Protein AF-A0A2K1PAI7-F1 (afdb_monomer_lite)

Structure (mmCIF, N/CA/C/O backbone):
data_AF-A0A2K1PAI7-F1
#
_entry.id   AF-A0A2K1PAI7-F1
#
loop_
_atom_site.group_PDB
_atom_site.id
_atom_site.type_symbol
_atom_site.label_atom_id
_atom_site.label_alt_id
_atom_site.label_comp_id
_atom_site.label_asym_id
_atom_site.label_entity_id
_atom_site.label_seq_id
_atom_site.pdbx_PDB_ins_code
_atom_site.Cartn_x
_atom_site.Cartn_y
_atom_site.Cartn_z
_atom_site.occupancy
_atom_site.B_iso_or_equiv
_atom_site.auth_seq_id
_atom_site.auth_comp_id
_atom_site.auth_asym_id
_atom_site.auth_atom_id
_atom_site.pdbx_PDB_model_num
ATOM 1 N N . MET A 1 1 ? -124.620 11.299 139.986 1.00 42.19 1 MET A N 1
ATOM 2 C CA . MET A 1 1 ? -125.744 11.679 139.096 1.00 42.19 1 MET A CA 1
ATOM 3 C C . MET A 1 1 ? -125.381 12.965 138.355 1.00 42.19 1 MET A C 1
ATOM 5 O O . MET A 1 1 ? -125.143 13.918 139.072 1.00 42.19 1 MET A O 1
ATOM 9 N N . LYS A 1 2 ? -125.491 12.993 137.003 1.00 47.84 2 LYS A N 1
ATOM 10 C CA . LYS A 1 2 ? -125.928 14.153 136.158 1.00 47.84 2 LYS A CA 1
ATOM 11 C C . LYS A 1 2 ? -124.955 15.379 136.107 1.00 47.84 2 LYS A C 1
ATOM 13 O O . LYS A 1 2 ? -124.365 15.680 137.123 1.00 47.84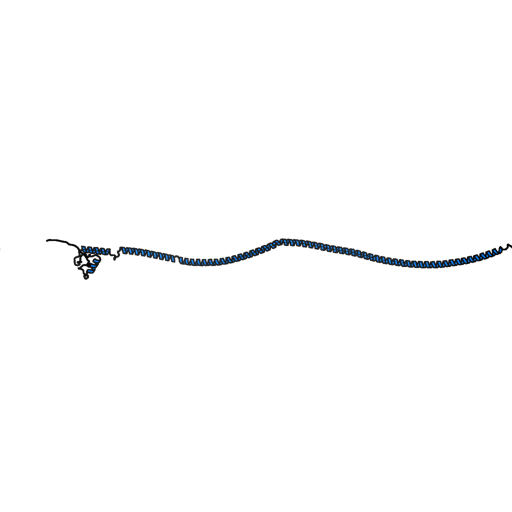 2 LYS A O 1
ATOM 18 N N . LYS A 1 3 ? -124.727 16.183 135.046 1.00 50.62 3 LYS A N 1
ATOM 19 C CA . LYS A 1 3 ? -125.335 16.485 133.719 1.00 50.62 3 LYS A CA 1
ATOM 20 C C . LYS A 1 3 ? -124.457 17.560 132.977 1.00 50.62 3 LYS A C 1
ATOM 22 O O . LYS A 1 3 ? -123.864 18.363 133.684 1.00 50.62 3 LYS A O 1
ATOM 27 N N . THR A 1 4 ? -124.544 17.642 131.623 1.00 50.69 4 THR A N 1
ATOM 28 C CA . THR A 1 4 ? -124.473 18.846 130.694 1.00 50.69 4 THR A CA 1
ATOM 29 C C . THR A 1 4 ? -123.169 19.694 130.580 1.00 50.69 4 THR A C 1
ATOM 31 O O . THR A 1 4 ? -122.479 19.779 131.578 1.00 50.69 4 THR A O 1
ATOM 34 N N . LEU A 1 5 ? -122.760 20.448 129.521 1.00 47.91 5 LEU A N 1
ATOM 35 C CA . LEU A 1 5 ? -123.119 20.770 128.098 1.00 47.91 5 LEU A CA 1
ATOM 36 C C . LEU A 1 5 ? -122.110 21.856 127.530 1.00 47.91 5 LEU A C 1
ATOM 38 O O . LEU A 1 5 ? -121.613 22.629 128.340 1.00 47.91 5 LEU A O 1
ATOM 42 N N . ALA A 1 6 ? -121.950 21.981 126.183 1.00 46.94 6 ALA A N 1
ATOM 43 C CA . ALA A 1 6 ? -121.432 23.111 125.314 1.00 46.94 6 ALA A CA 1
ATOM 44 C C . ALA A 1 6 ? -119.890 23.357 125.191 1.00 46.94 6 ALA A C 1
ATOM 46 O O . ALA A 1 6 ? -119.214 23.260 126.202 1.00 46.94 6 ALA A O 1
ATOM 47 N N . PHE A 1 7 ? -119.180 23.586 124.053 1.00 45.94 7 PHE A N 1
ATOM 48 C CA . PHE A 1 7 ? -119.278 24.256 122.706 1.00 45.94 7 PHE A CA 1
ATOM 49 C C . PHE A 1 7 ? -118.588 25.659 122.634 1.00 45.94 7 PHE A C 1
ATOM 51 O O . PHE A 1 7 ? -119.063 26.548 123.326 1.00 45.94 7 PHE A O 1
ATOM 58 N N . PHE A 1 8 ? -117.549 25.849 121.769 1.00 43.22 8 PHE A N 1
ATOM 59 C CA . PHE A 1 8 ? -117.123 27.028 120.912 1.00 43.22 8 PHE A CA 1
ATOM 60 C C . PHE A 1 8 ? -115.570 27.062 120.664 1.00 43.22 8 PHE A C 1
ATOM 62 O O . PHE A 1 8 ? -114.820 27.138 121.625 1.00 43.22 8 PHE A O 1
ATOM 69 N N . VAL A 1 9 ? -115.023 26.742 119.469 1.00 44.31 9 VAL A N 1
ATOM 70 C CA . VAL A 1 9 ? -114.521 27.573 118.315 1.00 44.31 9 VAL A CA 1
ATOM 71 C C . VAL A 1 9 ? -113.233 28.435 118.502 1.00 44.31 9 VAL A C 1
ATOM 73 O O . VAL A 1 9 ? -113.259 29.473 119.144 1.00 44.31 9 VAL A O 1
ATOM 76 N N . VAL A 1 10 ? -112.148 27.999 117.824 1.00 41.09 10 VAL A N 1
ATOM 77 C CA . VAL A 1 10 ? -111.141 28.688 116.950 1.00 41.09 10 VAL A CA 1
ATOM 78 C C . VAL A 1 10 ? -110.776 30.173 117.180 1.00 41.09 10 VAL A C 1
ATOM 80 O O . VAL A 1 10 ? -111.614 31.026 116.915 1.00 41.09 10 VAL A O 1
ATOM 83 N N . THR A 1 11 ? -109.481 30.498 117.414 1.00 36.06 11 THR A N 1
ATOM 84 C CA . THR A 1 11 ? -108.572 31.201 116.446 1.00 36.06 11 THR A CA 1
ATOM 85 C C . THR A 1 11 ? -107.101 31.381 116.920 1.00 36.06 11 THR A C 1
ATOM 87 O O . THR A 1 11 ? -106.864 31.907 117.996 1.00 36.06 11 THR A O 1
ATOM 90 N N . VAL A 1 12 ? -106.153 31.042 116.019 1.00 39.03 12 VAL A N 1
ATOM 91 C CA . VAL A 1 12 ? -104.782 31.600 115.785 1.00 39.03 12 VAL A CA 1
ATOM 92 C C . VAL A 1 12 ? -103.670 31.331 116.841 1.00 39.03 12 VAL A C 1
ATOM 94 O O . VAL A 1 12 ? -103.752 31.807 117.962 1.00 39.03 12 VAL A O 1
ATOM 97 N N . PHE A 1 13 ? -102.683 30.444 116.576 1.00 35.56 13 PHE A N 1
ATOM 98 C CA . PHE A 1 13 ? -101.358 30.652 115.905 1.00 35.56 13 PHE A CA 1
ATOM 99 C C . PHE A 1 13 ? -100.404 31.538 116.756 1.00 35.56 13 PHE A C 1
ATOM 101 O O . PHE A 1 13 ? -100.728 32.685 117.013 1.00 35.56 13 PHE A O 1
ATOM 108 N N . VAL A 1 14 ? -99.241 31.106 117.269 1.00 36.09 14 VAL A N 1
ATOM 109 C CA . VAL A 1 14 ? -98.008 30.705 116.559 1.00 36.09 14 VAL A CA 1
ATOM 110 C C . VAL A 1 14 ? -97.081 29.917 117.509 1.00 36.09 14 VAL A C 1
ATOM 112 O O . VAL A 1 14 ? -96.766 30.366 118.606 1.00 36.09 14 VAL A O 1
ATOM 115 N N . VAL A 1 15 ? -96.654 28.756 117.009 1.00 34.34 15 VAL A N 1
ATOM 116 C CA . VAL A 1 15 ? -95.542 27.851 117.360 1.00 34.34 15 VAL A CA 1
ATOM 117 C C . VAL A 1 15 ? -94.609 28.288 118.502 1.00 34.34 15 VAL A C 1
ATOM 119 O O . VAL A 1 15 ? -93.600 28.958 118.292 1.00 34.34 15 VAL A O 1
ATOM 122 N N . SER A 1 16 ? -94.881 27.787 119.706 1.00 31.05 16 SER A N 1
ATOM 123 C CA . SER A 1 16 ? -93.822 27.515 120.679 1.00 31.05 16 SER A CA 1
ATOM 124 C C . SER A 1 16 ? -93.129 26.221 120.266 1.00 31.05 16 SER A C 1
ATOM 126 O O . SER A 1 16 ? -93.797 25.222 120.001 1.00 31.05 16 SER A O 1
ATOM 128 N N . ALA A 1 17 ? -91.801 26.255 120.175 1.00 36.34 17 ALA A N 1
ATOM 129 C CA . ALA A 1 17 ? -90.971 25.077 119.996 1.00 36.34 17 ALA A CA 1
ATOM 130 C C . ALA A 1 17 ? -91.331 24.038 121.070 1.00 36.34 17 ALA A C 1
ATOM 132 O O . ALA A 1 17 ? -90.985 24.195 122.240 1.00 36.34 17 ALA A O 1
ATOM 133 N N . PHE A 1 18 ? -92.071 23.001 120.678 1.00 42.62 18 PHE A N 1
ATOM 134 C CA . PHE A 1 18 ? -92.188 21.798 121.484 1.00 42.62 18 PHE A CA 1
ATOM 135 C C . PHE A 1 18 ? -90.803 21.160 121.487 1.00 42.62 18 PHE A C 1
ATOM 137 O O . PHE A 1 18 ? -90.329 20.683 120.457 1.00 42.62 18 PHE A O 1
ATOM 144 N N . SER A 1 19 ? -90.142 21.208 122.640 1.00 50.16 19 SER A N 1
ATOM 145 C CA . SER A 1 19 ? -89.065 20.278 122.956 1.00 50.16 19 SER A CA 1
ATOM 146 C C . SER A 1 19 ? -89.608 18.868 122.703 1.00 50.16 19 SER A C 1
ATOM 148 O O . SER A 1 19 ? -90.546 18.440 123.376 1.00 50.16 19 SER A O 1
ATOM 150 N N . LEU A 1 20 ? -89.108 18.199 121.660 1.00 57.00 20 LEU A N 1
ATOM 151 C CA . LEU A 1 20 ? -89.419 16.802 121.365 1.00 57.00 20 LEU A CA 1
ATOM 152 C C . LEU A 1 20 ? -88.719 15.954 122.423 1.00 57.00 20 LEU A C 1
ATOM 154 O O . LEU A 1 20 ? -87.572 15.554 122.260 1.00 57.00 20 LEU A O 1
ATOM 158 N N . GLY A 1 21 ? -89.399 15.748 123.542 1.00 67.88 21 GLY A N 1
ATOM 159 C CA . GLY A 1 21 ? -88.875 14.986 124.655 1.00 67.88 21 GLY A CA 1
ATOM 160 C C . GLY A 1 21 ? -89.914 14.807 125.744 1.00 67.88 21 GLY A C 1
ATOM 161 O O . GLY A 1 21 ? -90.926 15.505 125.798 1.00 67.88 21 GLY A O 1
ATOM 162 N N . PHE A 1 22 ? -89.660 13.839 126.608 1.00 83.25 22 PHE A N 1
ATOM 163 C CA . PHE A 1 22 ? -90.555 13.525 127.704 1.00 83.25 22 PHE A CA 1
ATOM 164 C C . PHE A 1 22 ? -90.248 14.406 128.916 1.00 83.25 22 PHE A C 1
ATOM 166 O O . PHE A 1 22 ? -89.104 14.530 129.343 1.00 83.25 22 PHE A O 1
ATOM 173 N N . THR A 1 23 ? -91.280 15.014 129.492 1.00 83.81 23 THR A N 1
ATOM 174 C CA . THR A 1 23 ? -91.174 15.938 130.635 1.00 83.81 23 THR A CA 1
ATOM 175 C C . THR A 1 23 ? -90.677 15.279 131.924 1.00 83.81 23 THR A C 1
ATOM 177 O O . THR A 1 23 ? -90.150 15.965 132.796 1.00 83.81 23 THR A O 1
ATOM 180 N N . ASP A 1 24 ? -90.811 13.960 132.043 1.00 84.94 24 ASP A N 1
ATOM 181 C CA . ASP A 1 24 ? -90.351 13.140 133.168 1.00 84.94 24 ASP A CA 1
ATOM 182 C C . ASP A 1 24 ? -88.988 12.466 132.921 1.00 84.94 24 ASP A C 1
ATOM 184 O O . ASP A 1 24 ? -88.480 11.769 133.800 1.00 84.94 24 ASP A O 1
ATOM 188 N N . VAL A 1 25 ? -88.366 12.698 131.760 1.00 85.50 25 VAL A N 1
ATOM 189 C CA . VAL A 1 25 ? -87.008 12.243 131.432 1.00 85.50 25 VAL A CA 1
ATOM 190 C C . VAL A 1 25 ? -86.194 13.458 130.993 1.00 85.50 25 VAL A C 1
ATOM 192 O O . VAL A 1 25 ? -86.033 13.724 129.805 1.00 85.50 25 VAL A O 1
ATOM 195 N N . GLY A 1 26 ? -85.710 14.227 131.971 1.00 83.12 26 GLY A N 1
ATOM 196 C CA . GLY A 1 26 ? -84.808 15.359 131.726 1.00 83.12 26 GLY A CA 1
ATOM 197 C C . GLY A 1 26 ? -83.404 14.913 131.305 1.00 83.12 26 GLY A C 1
ATOM 198 O O . GLY A 1 26 ? -83.053 13.750 131.486 1.00 83.12 26 GLY A O 1
ATOM 199 N N . GLU A 1 27 ? -82.595 15.840 130.786 1.00 84.00 27 GLU A N 1
ATOM 200 C CA . GLU A 1 27 ? -81.229 15.572 130.285 1.00 84.00 27 GLU A CA 1
ATOM 201 C C . GLU A 1 27 ? -80.317 14.893 131.323 1.00 84.00 27 GLU A C 1
ATOM 203 O O . GLU A 1 27 ? -79.532 14.015 130.979 1.00 84.00 27 GLU A O 1
ATOM 208 N N . ASP A 1 28 ? -80.484 15.215 132.610 1.00 85.06 28 ASP A N 1
ATOM 209 C CA . ASP A 1 28 ? -79.715 14.617 133.712 1.00 85.06 28 ASP A CA 1
ATOM 210 C C . ASP A 1 28 ? -80.226 13.221 134.144 1.00 85.06 28 ASP A C 1
ATOM 212 O O . ASP A 1 28 ? -79.684 12.602 135.066 1.00 85.06 28 ASP A O 1
ATOM 216 N N . HIS A 1 29 ? -81.292 12.700 133.522 1.00 87.31 29 HIS A N 1
ATOM 217 C CA . HIS A 1 29 ? -81.829 11.373 133.821 1.00 87.31 29 HIS A CA 1
ATOM 218 C C . HIS A 1 29 ? -80.998 10.289 133.118 1.00 87.31 29 HIS A C 1
ATOM 220 O O . HIS A 1 29 ? -80.783 10.343 131.913 1.00 87.31 29 HIS A O 1
ATOM 226 N N . TRP A 1 30 ? -80.597 9.230 133.831 1.00 87.62 30 TRP A N 1
ATOM 227 C CA . TRP A 1 30 ? -79.718 8.168 133.297 1.00 87.62 30 TRP A CA 1
ATOM 228 C C . TRP A 1 30 ? -80.215 7.514 131.993 1.00 87.62 30 TRP A C 1
ATOM 230 O O . TRP A 1 30 ? -79.422 7.007 131.202 1.00 87.62 30 TRP A O 1
ATOM 240 N N . ALA A 1 31 ? -81.535 7.488 131.789 1.00 88.50 31 ALA A N 1
ATOM 241 C CA . ALA A 1 31 ? -82.167 6.891 130.616 1.00 88.50 31 ALA A CA 1
ATOM 242 C C . ALA A 1 31 ? -82.280 7.851 129.418 1.00 88.50 31 ALA A C 1
ATOM 244 O O . ALA A 1 31 ? -82.682 7.405 128.345 1.00 88.50 31 ALA A O 1
ATOM 245 N N . TYR A 1 32 ? -81.957 9.137 129.594 1.00 89.06 32 TYR A N 1
ATOM 246 C CA . TYR A 1 32 ? -82.210 10.191 128.614 1.00 89.06 32 TYR A CA 1
ATOM 247 C C . TYR A 1 32 ? -81.620 9.857 127.244 1.00 89.06 32 TYR A C 1
ATOM 249 O O . TYR A 1 32 ? -82.374 9.721 126.282 1.00 89.06 32 TYR A O 1
ATOM 257 N N . ASP A 1 33 ? -80.311 9.604 127.167 1.00 87.19 33 ASP A N 1
ATOM 258 C CA . ASP A 1 33 ? -79.631 9.318 125.898 1.00 87.19 33 ASP A CA 1
ATOM 259 C C . ASP A 1 33 ? -80.187 8.070 125.207 1.00 87.19 33 ASP A C 1
ATOM 261 O O . ASP A 1 33 ? -80.340 8.036 123.987 1.00 87.19 33 ASP A O 1
ATOM 265 N N . TYR A 1 34 ? -80.522 7.031 125.974 1.00 89.31 34 TYR A N 1
ATOM 266 C CA . TYR A 1 34 ? -81.047 5.785 125.419 1.00 89.31 34 TYR A CA 1
ATOM 267 C C . TYR A 1 34 ? -82.447 5.974 124.838 1.00 89.31 34 TYR A C 1
ATOM 269 O O . TYR A 1 34 ? -82.725 5.524 123.725 1.00 89.31 34 TYR A O 1
ATOM 277 N N . VAL A 1 35 ? -83.320 6.655 125.579 1.00 87.06 35 VAL A N 1
ATOM 278 C CA . VAL A 1 35 ? -84.690 6.936 125.149 1.00 87.06 35 VAL A CA 1
ATOM 279 C C . VAL A 1 35 ? -84.670 7.887 123.963 1.00 87.06 35 VAL A C 1
ATOM 281 O O . VAL A 1 35 ? -85.283 7.587 122.942 1.00 87.06 35 VAL A O 1
ATOM 284 N N . MET A 1 36 ? -83.912 8.980 124.049 1.00 88.50 36 MET A N 1
ATOM 285 C CA . MET A 1 36 ? -83.854 9.986 122.996 1.00 88.50 36 MET A CA 1
ATOM 286 C C . MET A 1 36 ? -83.272 9.420 121.701 1.00 88.50 36 MET A C 1
ATOM 288 O O . MET A 1 36 ? -83.792 9.693 120.625 1.00 88.50 36 MET A O 1
ATOM 292 N N . LYS A 1 37 ? -82.272 8.535 121.786 1.00 86.00 37 LYS A N 1
ATOM 293 C CA . LYS A 1 37 ? -81.732 7.837 120.613 1.00 86.00 37 LYS A CA 1
ATOM 294 C C . LYS A 1 37 ? -82.771 6.929 119.957 1.00 86.00 37 LYS A C 1
ATOM 296 O O . LYS A 1 37 ? -82.864 6.882 118.735 1.00 86.00 37 LYS A O 1
ATOM 301 N N . LEU A 1 38 ? -83.578 6.218 120.744 1.00 87.38 38 LEU A N 1
ATOM 302 C CA . LEU A 1 38 ? -84.664 5.394 120.207 1.00 87.38 38 LEU A CA 1
ATOM 303 C C . LEU A 1 38 ? -85.818 6.240 119.648 1.00 87.38 38 LEU A C 1
ATOM 305 O O . LEU A 1 38 ? -86.429 5.843 118.657 1.00 87.38 38 LEU A O 1
ATOM 309 N N . VAL A 1 39 ? -86.084 7.409 120.226 1.00 87.50 39 VAL A N 1
ATOM 310 C CA . VAL A 1 39 ? -87.036 8.400 119.703 1.00 87.50 39 VAL A CA 1
ATOM 311 C C . VAL A 1 39 ? -86.560 8.969 118.368 1.00 87.50 39 VAL A C 1
ATOM 313 O O . VAL A 1 39 ? -87.325 8.988 117.407 1.00 87.50 39 VAL A O 1
ATOM 316 N N . GLU A 1 40 ? -85.290 9.363 118.269 1.00 85.56 40 GLU A N 1
ATOM 317 C CA . GLU A 1 40 ? -84.686 9.887 117.040 1.00 85.56 40 GLU A CA 1
ATOM 318 C C . GLU A 1 40 ? -84.777 8.865 115.899 1.00 85.56 40 GLU A C 1
ATOM 320 O O . GLU A 1 40 ? -85.038 9.214 114.749 1.00 85.56 40 GLU A O 1
ATOM 325 N N . LYS A 1 41 ? -84.622 7.574 116.221 1.00 84.75 41 LYS A N 1
ATOM 326 C CA . LYS A 1 41 ? -84.795 6.480 115.254 1.00 84.75 41 LYS A CA 1
ATOM 327 C C . LYS A 1 41 ? -86.262 6.089 115.019 1.00 84.75 41 LYS A C 1
ATOM 329 O O . LYS A 1 41 ? -86.522 5.137 114.287 1.00 84.75 41 LYS A O 1
ATOM 334 N N . GLY A 1 42 ? -87.220 6.796 115.622 1.00 85.31 42 GLY A N 1
ATOM 335 C CA . GLY A 1 42 ? -88.660 6.563 115.476 1.00 85.31 42 GLY A CA 1
ATOM 336 C C . GLY A 1 42 ? -89.162 5.267 116.123 1.00 85.31 42 GLY A C 1
ATOM 337 O O . GLY A 1 42 ? -90.277 4.822 115.844 1.00 85.31 42 GLY A O 1
ATOM 338 N N . VAL A 1 43 ? -88.347 4.638 116.974 1.00 88.38 43 VAL A N 1
ATOM 339 C CA . VAL A 1 43 ? -88.668 3.379 117.654 1.00 88.38 43 VAL A CA 1
ATOM 340 C C . VAL A 1 43 ? -89.686 3.628 118.760 1.00 88.38 43 VAL A C 1
ATOM 342 O O . VAL A 1 43 ? -90.740 2.987 118.795 1.00 88.38 43 VAL A O 1
ATOM 345 N N . ILE A 1 44 ? -89.400 4.604 119.619 1.00 88.19 44 ILE A N 1
ATOM 346 C CA . ILE A 1 44 ? -90.302 5.059 120.677 1.00 88.19 44 ILE A CA 1
ATOM 347 C C . ILE A 1 44 ? -91.059 6.285 120.144 1.00 88.19 44 ILE A C 1
ATOM 349 O O . ILE A 1 44 ? -90.415 7.244 119.719 1.00 88.19 44 ILE A O 1
ATOM 353 N N . PRO A 1 45 ? -92.404 6.270 120.102 1.00 81.31 45 PRO A N 1
ATOM 354 C CA . PRO A 1 45 ? -93.173 7.446 119.716 1.00 81.31 45 PRO A CA 1
ATOM 355 C C . PRO A 1 45 ? -93.177 8.475 120.854 1.00 81.31 45 PRO A C 1
ATOM 357 O O . PRO A 1 45 ? -93.150 8.104 122.021 1.00 81.31 45 PRO A O 1
ATOM 360 N N . VAL A 1 46 ? -93.248 9.759 120.507 1.00 80.88 46 VAL A N 1
ATOM 361 C CA . VAL A 1 46 ? -93.467 10.856 121.466 1.00 80.88 46 VAL A CA 1
ATOM 362 C C . VAL A 1 46 ? -94.898 11.353 121.282 1.00 80.88 46 VAL A C 1
ATOM 364 O O . VAL A 1 46 ? -95.143 12.426 120.738 1.00 80.88 46 VAL A O 1
ATOM 367 N N . ASP A 1 47 ? -95.851 10.485 121.600 1.00 81.31 47 ASP A N 1
ATOM 368 C CA . ASP A 1 47 ? -97.287 10.760 121.532 1.00 81.31 47 ASP A CA 1
ATOM 369 C C . ASP A 1 47 ? -97.817 11.388 122.826 1.00 81.31 47 ASP A C 1
ATOM 371 O O . ASP A 1 47 ? -98.700 12.243 122.775 1.00 81.31 47 ASP A O 1
ATOM 375 N N . GLU A 1 48 ? -97.228 11.021 123.961 1.00 78.94 48 GLU A N 1
ATOM 376 C CA . GLU A 1 48 ? -97.540 11.568 125.279 1.00 78.94 48 GLU A CA 1
ATOM 377 C C . GLU A 1 48 ? -96.403 12.455 125.821 1.00 78.94 48 GLU A C 1
ATOM 379 O O . GLU A 1 48 ? -95.230 12.247 125.495 1.00 78.94 48 GLU A O 1
ATOM 384 N N . PRO A 1 49 ? -96.710 13.446 126.688 1.00 79.56 49 PRO A N 1
ATOM 385 C CA . PRO A 1 49 ? -95.707 14.357 127.233 1.00 79.56 49 PRO A CA 1
ATOM 386 C C . PRO A 1 49 ? -94.799 13.700 128.283 1.00 79.56 49 PRO A C 1
ATOM 388 O O . PRO A 1 49 ? -93.857 14.344 128.739 1.00 79.56 49 PRO A O 1
ATOM 391 N N . THR A 1 50 ? -95.067 12.460 128.705 1.00 83.12 50 THR A N 1
ATOM 392 C CA . THR A 1 50 ? -94.269 11.699 129.680 1.00 83.12 50 THR A CA 1
ATOM 393 C C . THR A 1 50 ? -93.931 10.306 129.145 1.00 83.12 50 THR A C 1
ATOM 395 O O . THR A 1 50 ? -94.751 9.664 128.496 1.00 83.12 50 THR A O 1
ATOM 398 N N . PHE A 1 51 ? -92.721 9.828 129.428 1.00 86.00 51 PHE A N 1
ATOM 399 C CA . PHE A 1 51 ? -92.221 8.507 129.051 1.00 86.00 51 PHE A CA 1
ATOM 400 C C . PHE A 1 51 ? -92.736 7.418 129.990 1.00 86.00 51 PHE A C 1
ATOM 402 O O . PHE A 1 51 ? -92.946 6.279 129.579 1.00 86.00 51 PHE A O 1
ATOM 409 N N . ARG A 1 52 ? -92.922 7.773 131.268 1.00 86.06 52 ARG A N 1
ATOM 410 C CA . ARG A 1 52 ? -93.418 6.913 132.348 1.00 86.06 52 ARG A CA 1
ATOM 411 C C . ARG A 1 52 ? -92.501 5.715 132.604 1.00 86.06 52 ARG A C 1
ATOM 413 O O . ARG A 1 52 ? -92.952 4.597 132.821 1.00 86.06 52 ARG A O 1
ATOM 420 N N . GLY A 1 53 ? -91.188 5.955 132.638 1.00 81.56 53 GLY A N 1
ATOM 421 C CA . GLY A 1 53 ? -90.159 4.903 132.667 1.00 81.56 53 GLY A CA 1
ATOM 422 C C . GLY A 1 53 ? -90.152 3.964 133.887 1.00 81.56 53 GLY A C 1
ATOM 423 O O . GLY A 1 53 ? -89.512 2.918 133.831 1.00 81.56 53 GLY A O 1
ATOM 424 N N . TYR A 1 54 ? -90.848 4.307 134.976 1.00 82.62 54 TYR A N 1
ATOM 425 C CA . TYR A 1 54 ? -91.005 3.439 136.156 1.00 82.62 54 TYR A CA 1
ATOM 426 C C . TYR A 1 54 ? -92.306 2.623 136.143 1.00 82.62 54 TYR A C 1
ATOM 428 O O . TYR A 1 54 ? -92.532 1.814 137.046 1.00 82.62 54 TYR A O 1
ATOM 436 N N . GLU A 1 55 ? -93.174 2.823 135.148 1.00 85.75 55 GLU A N 1
ATOM 437 C CA . GLU A 1 55 ? -94.392 2.034 135.003 1.00 85.75 55 GLU A CA 1
ATOM 438 C C . GLU A 1 55 ? -94.106 0.665 134.367 1.00 85.75 55 GLU A C 1
ATOM 440 O O . GLU A 1 55 ? -93.161 0.515 133.587 1.00 85.75 55 GLU A O 1
ATOM 445 N N . PRO A 1 56 ? -94.910 -0.368 134.683 1.00 80.88 56 PRO A N 1
ATOM 446 C CA . PRO A 1 56 ? -94.747 -1.672 134.061 1.00 80.88 56 PRO A CA 1
ATOM 447 C C . PRO A 1 56 ? -95.003 -1.584 132.553 1.00 80.88 56 PRO A C 1
ATOM 449 O O . PRO A 1 56 ? -96.126 -1.325 132.121 1.00 80.88 56 PRO A O 1
ATOM 452 N N . LEU A 1 57 ? -93.976 -1.860 131.749 1.00 84.50 57 LEU A N 1
ATOM 453 C CA . LEU A 1 57 ? -94.120 -1.951 130.299 1.00 84.50 57 LEU A CA 1
ATOM 454 C C . LEU A 1 57 ? -94.964 -3.177 129.937 1.00 84.50 57 LEU A C 1
ATOM 456 O O . LEU A 1 57 ? -94.642 -4.308 130.326 1.00 84.50 57 LEU A O 1
ATOM 460 N N . THR A 1 58 ? -96.033 -2.981 129.163 1.00 88.25 58 THR A N 1
ATOM 461 C CA . THR A 1 58 ? -96.815 -4.120 128.685 1.00 88.25 58 THR A CA 1
ATOM 462 C C . THR A 1 58 ? -96.029 -4.891 127.626 1.00 88.25 58 THR A C 1
ATOM 464 O O . THR A 1 58 ? -95.246 -4.339 126.850 1.00 88.25 58 THR A O 1
ATOM 467 N N . ARG A 1 59 ? -96.253 -6.207 127.554 1.00 86.75 59 ARG A N 1
ATOM 468 C CA . ARG A 1 59 ? -95.612 -7.053 126.531 1.00 86.75 59 ARG A CA 1
ATOM 469 C C . ARG A 1 59 ? -95.983 -6.607 125.110 1.00 86.75 59 ARG A C 1
ATOM 471 O O . ARG A 1 59 ? -95.188 -6.803 124.197 1.00 86.75 59 ARG A O 1
ATOM 478 N N . SER A 1 60 ? -97.166 -6.014 124.941 1.00 88.62 60 SER A N 1
ATOM 479 C CA . SER A 1 60 ? -97.646 -5.477 123.667 1.00 88.62 60 SER A CA 1
ATOM 480 C C . SER A 1 60 ? -96.834 -4.258 123.234 1.00 88.62 60 SER A C 1
ATOM 482 O O . SER A 1 60 ? -96.353 -4.225 122.105 1.00 88.62 60 SER A O 1
ATOM 484 N N . ASP A 1 61 ? -96.605 -3.307 124.139 1.00 83.69 61 ASP A N 1
ATOM 485 C CA . ASP A 1 61 ? -95.828 -2.096 123.843 1.00 83.69 61 ASP A CA 1
ATOM 486 C C . ASP A 1 61 ? -94.364 -2.437 123.549 1.00 83.69 61 ASP A C 1
ATOM 488 O O . ASP A 1 61 ? -93.792 -1.965 122.565 1.00 83.69 61 ASP A O 1
ATOM 492 N N . ALA A 1 62 ? -93.787 -3.362 124.327 1.00 87.00 62 ALA A N 1
ATOM 493 C CA . ALA A 1 62 ? -92.451 -3.888 124.066 1.00 87.00 62 ALA A CA 1
ATOM 494 C C . ALA A 1 62 ? -92.339 -4.513 122.663 1.00 87.00 62 ALA A C 1
ATOM 496 O O . ALA A 1 62 ? -91.350 -4.284 121.966 1.00 87.00 62 ALA A O 1
ATOM 497 N N . ALA A 1 63 ? -93.350 -5.272 122.221 1.00 88.44 63 ALA A N 1
ATOM 498 C CA . ALA A 1 63 ? -93.366 -5.879 120.891 1.00 88.44 63 ALA A CA 1
ATOM 499 C C . ALA A 1 63 ? -93.448 -4.828 119.771 1.00 88.44 63 ALA A C 1
ATOM 501 O O . ALA A 1 63 ? -92.761 -4.963 118.758 1.00 88.44 63 ALA A O 1
ATOM 502 N N . VAL A 1 64 ? -94.233 -3.761 119.960 1.00 88.62 64 VAL A N 1
ATOM 503 C CA . VAL A 1 64 ? -94.325 -2.649 118.999 1.00 88.62 64 VAL A CA 1
ATOM 504 C C . VAL A 1 64 ? -92.982 -1.939 118.864 1.00 88.62 64 VAL A C 1
ATOM 506 O O . VAL A 1 64 ? -92.500 -1.749 117.745 1.00 88.62 64 VAL A O 1
ATOM 509 N N . TRP A 1 65 ? -92.348 -1.581 119.983 1.00 88.69 65 TRP A N 1
ATOM 510 C CA . TRP A 1 65 ? -91.035 -0.934 119.957 1.00 88.69 65 TRP A CA 1
ATOM 511 C C . TRP A 1 65 ? -89.984 -1.855 119.330 1.00 88.69 65 TRP A C 1
ATOM 513 O O . TRP A 1 65 ? -89.219 -1.421 118.472 1.00 88.69 65 TRP A O 1
ATOM 523 N N . MET A 1 66 ? -89.993 -3.151 119.653 1.00 87.12 66 MET A N 1
ATOM 524 C CA . MET A 1 66 ? -89.073 -4.113 119.040 1.00 87.12 66 MET A CA 1
ATOM 525 C C . MET A 1 66 ? -89.266 -4.224 117.526 1.00 87.12 66 MET A C 1
ATOM 527 O O . MET A 1 66 ? -88.291 -4.207 116.779 1.00 87.12 66 MET A O 1
ATOM 531 N N . SER A 1 67 ? -90.516 -4.279 117.060 1.00 88.50 67 SER A N 1
ATOM 532 C CA . SER A 1 67 ? -90.835 -4.321 115.631 1.00 88.50 67 SER A CA 1
ATOM 533 C C . SER A 1 67 ? -90.319 -3.083 114.898 1.00 88.50 67 SER A C 1
ATOM 535 O O . SER A 1 67 ? -89.791 -3.202 113.792 1.00 88.50 67 SER A O 1
ATOM 537 N N . ARG A 1 68 ? -90.446 -1.895 115.500 1.00 87.50 68 ARG A N 1
ATOM 538 C CA . ARG A 1 68 ? -89.939 -0.646 114.915 1.00 87.50 68 ARG A CA 1
ATOM 539 C C . ARG A 1 68 ? -88.416 -0.610 114.878 1.00 87.50 68 ARG A C 1
ATOM 541 O O . ARG A 1 68 ? -87.856 -0.209 113.863 1.00 87.50 68 ARG A O 1
ATOM 548 N N . LEU A 1 69 ? -87.750 -1.083 115.933 1.00 86.88 69 LEU A N 1
ATOM 549 C CA . LEU A 1 69 ? -86.292 -1.201 115.956 1.00 86.88 69 LEU A CA 1
ATOM 550 C C . LEU A 1 69 ? -85.788 -2.144 114.857 1.00 86.88 69 LEU A C 1
ATOM 552 O O . LEU A 1 69 ? -84.866 -1.786 114.130 1.00 86.88 69 LEU A O 1
ATOM 556 N N . ILE A 1 70 ? -86.414 -3.314 114.699 1.00 83.19 70 ILE A N 1
ATOM 557 C CA . ILE A 1 70 ? -86.083 -4.266 113.627 1.00 83.19 70 ILE A CA 1
ATOM 558 C C . ILE A 1 70 ? -86.283 -3.611 112.257 1.00 83.19 70 ILE A C 1
ATOM 560 O O . ILE A 1 70 ? -85.380 -3.643 111.428 1.00 83.19 70 ILE A O 1
ATOM 564 N N . THR A 1 71 ? -87.410 -2.925 112.055 1.00 84.00 71 THR A N 1
ATOM 565 C CA . THR A 1 71 ? -87.701 -2.217 110.797 1.00 84.00 71 THR A CA 1
ATOM 566 C C . THR A 1 71 ? -86.659 -1.134 110.494 1.00 84.00 71 THR A C 1
ATOM 568 O O . THR A 1 71 ? -86.246 -0.981 109.347 1.00 84.00 71 THR A O 1
ATOM 571 N N . TYR A 1 72 ? -86.208 -0.378 111.501 1.00 82.81 72 TYR A N 1
ATOM 572 C CA . TYR A 1 72 ? -85.133 0.604 111.338 1.00 82.81 72 TYR A CA 1
ATOM 573 C C . TYR A 1 72 ? -83.813 -0.070 110.936 1.00 82.81 72 TYR A C 1
ATOM 575 O O . TYR A 1 72 ? -83.150 0.382 110.004 1.00 82.81 72 TYR A O 1
ATOM 583 N N . LEU A 1 73 ? -83.447 -1.174 111.597 1.00 81.00 73 LEU A N 1
ATOM 584 C CA . LEU A 1 73 ? -82.222 -1.920 111.298 1.00 81.00 73 LEU A CA 1
ATOM 585 C C . LEU A 1 73 ? -82.233 -2.529 109.886 1.00 81.00 73 LEU A C 1
ATOM 587 O O . LEU A 1 73 ? -81.221 -2.463 109.197 1.00 81.00 73 LEU A O 1
ATOM 591 N N . GLU A 1 74 ? -83.367 -3.059 109.423 1.00 76.62 74 GLU A N 1
ATOM 592 C CA . GLU A 1 74 ? -83.521 -3.622 108.069 1.00 76.62 74 GLU A CA 1
ATOM 593 C C . GLU A 1 74 ? -83.397 -2.569 106.951 1.00 76.62 74 GLU A C 1
ATOM 595 O O . GLU A 1 74 ? -83.038 -2.891 105.811 1.00 76.62 74 GLU A O 1
ATOM 600 N N . ASN A 1 75 ? -83.680 -1.305 107.275 1.00 76.88 75 ASN A N 1
ATOM 601 C CA . ASN A 1 75 ? -83.734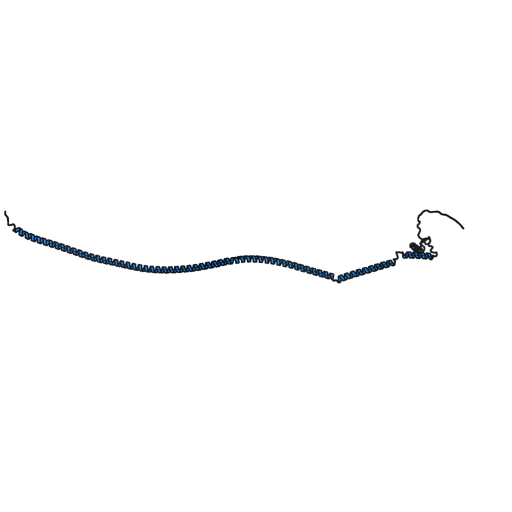 -0.202 106.319 1.00 76.88 75 ASN A CA 1
ATOM 602 C C . ASN A 1 75 ? -82.586 0.814 106.464 1.00 76.88 75 ASN A C 1
ATOM 604 O O . ASN A 1 75 ? -82.536 1.771 105.691 1.00 76.88 75 ASN A O 1
ATOM 608 N N . SER A 1 76 ? -81.657 0.624 107.407 1.00 72.44 76 SER A N 1
ATOM 609 C CA . SER A 1 76 ? -80.537 1.551 107.612 1.00 72.44 76 SER A CA 1
ATOM 610 C C . SER A 1 76 ? -79.467 1.413 106.510 1.00 72.44 76 SER A C 1
ATOM 612 O O . SER A 1 76 ? -78.961 0.310 106.298 1.00 72.44 76 SER A O 1
ATOM 614 N N . PRO A 1 77 ? -79.058 2.508 105.836 1.00 62.28 77 PRO A N 1
ATOM 615 C CA . PRO A 1 77 ? -78.006 2.493 104.814 1.00 62.28 77 PRO A CA 1
ATOM 616 C C . PRO A 1 77 ? -76.582 2.331 105.379 1.00 62.28 77 PRO A C 1
ATOM 618 O O . PRO A 1 77 ? -75.649 2.106 104.614 1.00 62.28 77 PRO A O 1
ATOM 621 N N . GLU A 1 78 ? -76.394 2.437 106.699 1.00 62.47 78 GLU A N 1
ATOM 622 C CA . GLU A 1 78 ? -75.084 2.258 107.350 1.00 62.47 78 GLU A CA 1
ATOM 623 C C . GLU A 1 78 ? -74.672 0.782 107.474 1.00 62.47 78 GLU A C 1
ATOM 625 O O . GLU A 1 78 ? -73.498 0.475 107.679 1.00 62.47 78 GLU A O 1
ATOM 630 N N . ILE A 1 79 ? -75.620 -0.145 107.321 1.00 60.72 79 ILE A N 1
ATOM 631 C CA . ILE A 1 79 ? -75.357 -1.582 107.312 1.00 60.72 79 ILE A CA 1
ATOM 632 C C . ILE A 1 79 ? -75.385 -2.016 105.848 1.00 60.72 79 ILE A C 1
ATOM 634 O O . ILE A 1 79 ? -76.456 -2.174 105.264 1.00 60.72 79 ILE A O 1
ATOM 638 N N . ALA A 1 80 ? -74.207 -2.190 105.237 1.00 60.53 80 ALA A N 1
ATOM 639 C CA . ALA A 1 80 ? -74.118 -2.782 103.905 1.00 60.53 80 ALA A CA 1
ATOM 640 C C . ALA A 1 80 ? -74.856 -4.127 103.925 1.00 60.53 80 ALA A C 1
ATOM 642 O O . ALA A 1 80 ? -74.498 -5.033 104.685 1.00 60.53 80 ALA A O 1
ATOM 643 N N . LYS A 1 81 ? -75.916 -4.249 103.120 1.00 63.16 81 LYS A N 1
ATOM 644 C CA . LYS A 1 81 ? -76.680 -5.493 103.033 1.00 63.16 81 LYS A CA 1
ATOM 645 C C . LYS A 1 81 ? -75.746 -6.578 102.511 1.00 63.16 81 LYS A C 1
ATOM 647 O O . LYS A 1 81 ? -74.911 -6.329 101.639 1.00 63.16 81 LYS A O 1
ATOM 652 N N . THR A 1 82 ? -75.895 -7.798 103.018 1.00 63.25 82 THR A N 1
ATOM 653 C CA . THR A 1 82 ? -75.100 -8.954 102.569 1.00 63.25 82 THR A CA 1
ATOM 654 C C . THR A 1 82 ? -75.140 -9.121 101.045 1.00 63.25 82 THR A C 1
ATOM 656 O O . THR A 1 82 ? -74.139 -9.506 100.449 1.00 63.25 82 THR A O 1
ATOM 659 N N . SER A 1 83 ? -76.247 -8.733 100.400 1.00 63.16 83 SER A N 1
ATOM 660 C CA . SER A 1 83 ? -76.408 -8.705 98.942 1.00 63.16 83 SER A CA 1
ATOM 661 C C . SER A 1 83 ? -75.430 -7.779 98.209 1.00 63.16 83 SER A C 1
ATOM 663 O O . SER A 1 83 ? -74.930 -8.148 97.148 1.00 63.16 83 SER A O 1
ATOM 665 N N . ASP A 1 84 ? -75.134 -6.597 98.755 1.00 73.94 84 ASP A N 1
ATOM 666 C CA . ASP A 1 84 ? -74.264 -5.603 98.109 1.00 73.94 84 ASP A CA 1
ATOM 667 C C . ASP A 1 84 ? -72.791 -6.003 98.244 1.00 73.94 84 ASP A C 1
ATOM 669 O O . ASP A 1 84 ? -72.008 -5.863 97.302 1.00 73.94 84 ASP A O 1
ATOM 673 N N . LEU A 1 85 ? -72.441 -6.598 99.389 1.00 75.31 85 LEU A N 1
ATOM 674 C CA . LEU A 1 85 ? -71.155 -7.260 99.608 1.00 75.31 85 LEU A CA 1
ATOM 675 C C . LEU A 1 85 ? -70.945 -8.406 98.612 1.00 75.31 85 LEU A C 1
ATOM 677 O O . LEU A 1 85 ? -69.896 -8.460 97.977 1.00 75.31 85 LEU A O 1
ATOM 681 N N . SER A 1 86 ? -71.954 -9.254 98.390 1.00 78.69 86 SER A N 1
ATOM 682 C CA . SER A 1 86 ? -71.874 -10.328 97.391 1.00 78.69 86 SER A CA 1
ATOM 683 C C . SER A 1 86 ? -71.738 -9.808 95.954 1.00 78.69 86 SER A C 1
ATOM 685 O O . SER A 1 86 ? -71.011 -10.395 95.154 1.00 78.69 86 SER A O 1
ATOM 687 N N . TYR A 1 87 ? -72.396 -8.698 95.601 1.00 80.88 87 TYR A N 1
ATOM 688 C CA . TYR A 1 87 ? -72.248 -8.082 94.278 1.00 80.88 87 TYR A CA 1
ATOM 689 C C . TYR A 1 87 ? -70.842 -7.508 94.059 1.00 80.88 87 TYR A C 1
ATOM 691 O O . TYR A 1 87 ? -70.244 -7.702 92.996 1.00 80.88 87 TYR A O 1
ATOM 699 N N . LEU A 1 88 ? -70.295 -6.822 95.064 1.00 83.50 88 LEU A N 1
ATOM 700 C CA . LEU A 1 88 ? -68.935 -6.291 95.016 1.00 83.50 88 LEU A CA 1
ATOM 701 C C . LEU A 1 88 ? -67.899 -7.413 94.975 1.00 83.50 88 LEU A C 1
ATOM 703 O O . LEU A 1 88 ? -66.976 -7.342 94.168 1.00 83.50 88 LEU A O 1
ATOM 707 N N . GLU A 1 89 ? -68.081 -8.473 95.759 1.00 84.25 89 GLU A N 1
ATOM 708 C CA . GLU A 1 89 ? -67.228 -9.662 95.726 1.00 84.25 89 GLU A CA 1
ATOM 709 C C . GLU A 1 89 ? -67.247 -10.322 94.339 1.00 84.25 89 GLU A C 1
ATOM 711 O O . GLU A 1 89 ? -66.190 -10.620 93.778 1.00 84.25 89 GLU A O 1
ATOM 716 N N . ALA A 1 90 ? -68.424 -10.440 93.714 1.00 87.50 90 ALA A N 1
ATOM 717 C CA . ALA A 1 90 ? -68.549 -10.937 92.346 1.00 87.50 90 ALA A CA 1
ATOM 718 C C . ALA A 1 90 ? -67.820 -10.040 91.326 1.00 87.50 90 ALA A C 1
ATOM 720 O O . ALA A 1 90 ? -67.106 -10.545 90.458 1.00 87.50 90 ALA A O 1
ATOM 721 N N . LYS A 1 91 ? -67.941 -8.709 91.436 1.00 89.50 91 LYS A N 1
ATOM 722 C CA . LYS A 1 91 ? -67.248 -7.764 90.541 1.00 89.50 91 LYS A CA 1
ATOM 723 C C . LYS A 1 91 ? -65.738 -7.740 90.745 1.00 89.50 91 LYS A C 1
ATOM 725 O O . LYS A 1 91 ? -65.008 -7.664 89.759 1.00 89.50 91 LYS A O 1
ATOM 730 N N . VAL A 1 92 ? -65.266 -7.828 91.986 1.00 91.44 92 VAL A N 1
ATOM 731 C CA . VAL A 1 92 ? -63.839 -7.950 92.313 1.00 91.44 92 VAL A CA 1
ATOM 732 C C . VAL A 1 92 ? -63.289 -9.272 91.777 1.00 91.44 92 VAL A C 1
ATOM 734 O O . VAL A 1 92 ? -62.218 -9.283 91.170 1.00 91.44 92 VAL A O 1
ATOM 737 N N . GLY A 1 93 ? -64.052 -10.362 91.893 1.00 92.81 93 GLY A N 1
ATOM 738 C CA . GLY A 1 93 ? -63.723 -11.650 91.284 1.00 92.81 93 GLY A CA 1
ATOM 739 C C . GLY A 1 93 ? -63.624 -11.579 89.757 1.00 92.81 93 GLY A C 1
ATOM 740 O O . GLY A 1 93 ? -62.655 -12.067 89.176 1.00 92.81 93 GLY A O 1
ATOM 741 N N . ASP A 1 94 ? -64.578 -10.930 89.088 1.00 93.44 94 ASP A N 1
ATOM 742 C CA . ASP A 1 94 ? -64.545 -10.726 87.633 1.00 93.44 94 ASP A CA 1
ATOM 743 C C . ASP A 1 94 ? -63.381 -9.836 87.187 1.00 93.44 94 ASP A C 1
ATOM 745 O O . ASP A 1 94 ? -62.749 -10.101 86.160 1.00 93.44 94 ASP A O 1
ATOM 749 N N . LEU A 1 95 ? -63.076 -8.784 87.949 1.00 94.00 95 LEU A N 1
ATOM 750 C CA . LEU A 1 95 ? -61.951 -7.904 87.657 1.00 94.00 95 LEU A CA 1
ATOM 751 C C . LEU A 1 95 ? -60.621 -8.644 87.824 1.00 94.00 95 LEU A C 1
ATOM 753 O O . LEU A 1 95 ? -59.775 -8.553 86.940 1.00 94.00 95 LEU A O 1
ATOM 757 N N . SER A 1 96 ? -60.471 -9.438 88.886 1.00 92.94 96 SER A N 1
ATOM 758 C CA . SER A 1 96 ? -59.300 -10.295 89.096 1.00 92.94 96 SER A CA 1
ATOM 759 C C . SER A 1 96 ? -59.104 -11.274 87.935 1.00 92.94 96 SER A C 1
ATOM 761 O O . SER A 1 96 ? -58.006 -11.368 87.389 1.00 92.94 96 SER A O 1
ATOM 763 N N . LYS A 1 97 ? -60.177 -11.920 87.457 1.00 94.56 97 LYS A N 1
ATOM 764 C CA . LYS A 1 97 ? -60.114 -12.787 86.266 1.00 94.56 97 LYS A CA 1
ATOM 765 C C . LYS A 1 97 ? -59.642 -12.033 85.020 1.00 94.56 97 LYS A C 1
ATOM 767 O O . LYS A 1 97 ? -58.820 -12.557 84.272 1.00 94.56 97 LYS A O 1
ATOM 772 N N . LYS A 1 98 ? -60.139 -10.812 84.785 1.00 94.25 98 LYS A N 1
ATOM 773 C CA . LYS A 1 98 ? -59.718 -9.983 83.640 1.00 94.25 98 LYS A CA 1
ATOM 774 C C . LYS A 1 98 ? -58.261 -9.545 83.746 1.00 94.25 98 LYS A C 1
ATOM 776 O O . LYS A 1 98 ? -57.562 -9.603 82.742 1.00 94.25 98 LYS A O 1
ATOM 781 N N . VAL A 1 99 ? -57.810 -9.141 84.932 1.00 96.38 99 VAL A N 1
ATOM 782 C CA . VAL A 1 99 ? -56.413 -8.753 85.183 1.00 96.38 99 VAL A CA 1
ATOM 783 C C . VAL A 1 99 ? -55.480 -9.932 84.920 1.00 96.38 99 VAL A C 1
ATOM 785 O O . VAL A 1 99 ? -54.555 -9.792 84.128 1.00 96.38 99 VAL A O 1
ATOM 788 N N . ASN A 1 100 ? -55.794 -11.112 85.458 1.00 95.00 100 ASN A N 1
ATOM 789 C CA . ASN A 1 100 ? -54.992 -12.316 85.233 1.00 95.00 100 ASN A CA 1
ATOM 790 C C . ASN A 1 100 ? -54.943 -12.711 83.748 1.00 95.00 100 ASN A C 1
ATOM 792 O O . ASN A 1 100 ? -53.919 -13.182 83.264 1.00 95.00 100 ASN A O 1
ATOM 796 N N . ASN A 1 101 ? -56.039 -12.507 83.009 1.00 95.62 101 ASN A N 1
ATOM 797 C CA . ASN A 1 101 ? -56.069 -12.762 81.569 1.00 95.62 101 ASN A CA 1
ATOM 798 C C . ASN A 1 101 ? -55.233 -11.749 80.767 1.00 95.62 101 ASN A C 1
ATOM 800 O O . ASN A 1 101 ? -54.599 -12.110 79.785 1.00 95.62 101 ASN A O 1
ATOM 804 N N . VAL A 1 102 ? -55.215 -10.476 81.165 1.00 95.81 102 VAL A N 1
ATOM 805 C CA . VAL A 1 102 ? -54.359 -9.470 80.514 1.00 95.81 102 VAL A CA 1
ATOM 806 C C . VAL A 1 102 ? -52.889 -9.748 80.807 1.00 95.81 102 VAL A C 1
ATOM 808 O O . VAL A 1 102 ? -52.059 -9.664 79.907 1.00 95.81 102 VAL A O 1
ATOM 811 N N . GLU A 1 103 ? -52.565 -10.117 82.042 1.00 95.00 103 GLU A N 1
ATOM 812 C CA . GLU A 1 103 ? -51.207 -10.487 82.432 1.00 95.00 103 GLU A CA 1
ATOM 813 C C . GLU A 1 103 ? -50.727 -11.734 81.680 1.00 95.00 103 GLU A C 1
ATOM 815 O O . GLU A 1 103 ? -49.616 -11.743 81.152 1.00 95.00 103 GLU A O 1
ATOM 820 N N . SER A 1 104 ? -51.580 -12.753 81.529 1.00 94.00 104 SER A N 1
ATOM 821 C CA . SER A 1 104 ? -51.241 -13.931 80.727 1.00 94.00 104 SER A CA 1
ATOM 822 C C . SER A 1 104 ? -51.053 -13.589 79.246 1.00 94.00 104 SER A C 1
ATOM 824 O O . SER A 1 104 ? -50.091 -14.055 78.636 1.00 94.00 104 SER A O 1
ATOM 826 N N . GLN A 1 105 ? -51.900 -12.726 78.672 1.00 96.00 105 GLN A N 1
ATOM 827 C CA . GLN A 1 105 ? -51.729 -12.228 77.304 1.00 96.00 105 GLN A CA 1
ATOM 828 C C . GLN A 1 105 ? -50.415 -11.460 77.142 1.00 96.00 105 GLN A C 1
ATOM 830 O O . GLN A 1 105 ? -49.683 -11.720 76.190 1.00 96.00 105 GLN A O 1
ATOM 835 N N . PHE A 1 106 ? -50.083 -10.564 78.073 1.00 94.12 106 PHE A N 1
ATOM 836 C CA . PHE A 1 106 ? -48.837 -9.800 78.050 1.00 94.12 106 PHE A CA 1
ATOM 837 C C . PHE A 1 106 ? -47.612 -10.712 78.127 1.00 94.12 106 PHE A C 1
ATOM 839 O O . PHE A 1 106 ? -46.706 -10.588 77.305 1.00 94.12 106 PHE A O 1
ATOM 846 N N . ASN A 1 107 ? -47.614 -11.667 79.058 1.00 91.19 107 ASN A N 1
ATOM 847 C CA . ASN A 1 107 ? -46.527 -12.628 79.202 1.00 91.19 107 ASN A CA 1
ATOM 848 C C . ASN A 1 107 ? -46.386 -13.492 77.947 1.00 91.19 107 ASN A C 1
ATOM 850 O O . ASN A 1 107 ? -45.273 -13.653 77.461 1.00 91.19 107 ASN A O 1
ATOM 854 N N . SER A 1 108 ? -47.497 -13.946 77.353 1.00 89.06 108 SER A N 1
ATOM 855 C CA . SER A 1 108 ? -47.464 -14.695 76.090 1.00 89.06 108 SER A CA 1
ATOM 856 C C . SER A 1 108 ? -46.922 -13.866 74.921 1.00 89.06 108 SER A C 1
ATOM 858 O O . SER A 1 108 ? -46.166 -14.383 74.105 1.00 89.06 108 SER A O 1
ATOM 860 N N . LEU A 1 109 ? -47.250 -12.570 74.852 1.00 87.56 109 LEU A N 1
ATOM 861 C CA . LEU A 1 109 ? -46.731 -11.665 73.826 1.00 87.56 109 LEU A CA 1
ATOM 862 C C . LEU A 1 109 ? -45.233 -11.423 74.014 1.00 87.56 109 LEU A C 1
ATOM 864 O O . LEU A 1 109 ? -44.477 -11.424 73.047 1.00 87.56 109 LEU A O 1
ATOM 868 N N . ASN A 1 110 ? -44.805 -11.213 75.258 1.00 85.31 110 ASN A N 1
ATOM 869 C CA . ASN A 1 110 ? -43.405 -11.013 75.597 1.00 85.31 110 ASN A CA 1
ATOM 870 C C . ASN A 1 110 ? -42.585 -12.285 75.337 1.00 85.31 110 ASN A C 1
ATOM 872 O O . ASN A 1 110 ? -41.507 -12.201 74.759 1.00 85.31 110 ASN A O 1
ATOM 876 N N . GLU A 1 111 ? -43.112 -13.461 75.684 1.00 84.81 111 GLU A N 1
ATOM 877 C CA . GLU A 1 111 ? -42.516 -14.746 75.315 1.00 84.81 111 GLU A CA 1
ATOM 878 C C . GLU A 1 111 ? -42.463 -14.915 73.799 1.00 84.81 111 GLU A C 1
ATOM 880 O O . GLU A 1 111 ? -41.420 -15.290 73.292 1.00 84.81 111 GLU A O 1
ATOM 885 N N . GLN A 1 112 ? -43.510 -14.576 73.041 1.00 82.88 112 GLN A N 1
ATOM 886 C CA . GLN A 1 112 ? -43.464 -14.622 71.574 1.00 82.88 112 GLN A CA 1
ATOM 887 C C . GLN A 1 112 ? -42.429 -13.661 70.979 1.00 82.88 112 GLN A C 1
ATOM 889 O O . GLN A 1 112 ? -41.813 -13.998 69.973 1.00 82.88 112 GLN A O 1
ATOM 894 N N . LEU A 1 113 ? -42.223 -12.488 71.582 1.00 80.44 113 LEU A N 1
ATOM 895 C CA . LEU A 1 113 ? -41.231 -11.503 71.144 1.00 80.44 113 LEU A CA 1
ATOM 896 C C . LEU A 1 113 ? -39.790 -11.934 71.462 1.00 80.44 113 LEU A C 1
ATOM 898 O O . LEU A 1 113 ? -38.868 -11.532 70.760 1.00 80.44 113 LEU A O 1
ATOM 902 N N . GLN A 1 114 ? -39.598 -12.707 72.535 1.00 78.00 114 GLN A N 1
ATOM 903 C CA . GLN A 1 114 ? -38.291 -13.233 72.943 1.00 78.00 114 GLN A CA 1
ATOM 904 C C . GLN A 1 114 ? -37.978 -14.604 72.326 1.00 78.00 114 GLN A C 1
ATOM 906 O O . GLN A 1 114 ? -36.817 -14.899 72.078 1.00 78.00 114 GLN A O 1
ATOM 911 N N . ALA A 1 115 ? -38.991 -15.444 72.101 1.00 73.12 115 ALA A N 1
ATOM 912 C CA . ALA A 1 115 ? -38.860 -16.797 71.562 1.00 73.12 115 ALA A CA 1
ATOM 913 C C . ALA A 1 115 ? -38.825 -16.813 70.034 1.00 73.12 115 ALA A C 1
ATOM 915 O O . ALA A 1 115 ? -38.141 -17.651 69.451 1.00 73.12 115 ALA A O 1
ATOM 916 N N . ASN A 1 116 ? -39.541 -15.897 69.375 1.00 69.38 116 ASN A N 1
ATOM 917 C CA . ASN A 1 116 ? -39.236 -15.598 67.988 1.00 69.38 116 ASN A CA 1
ATOM 918 C C . ASN A 1 116 ? -38.076 -14.616 68.022 1.00 69.38 116 ASN A C 1
ATOM 920 O O . ASN A 1 116 ? -38.280 -13.453 68.363 1.00 69.38 116 ASN A O 1
ATOM 924 N N . ASP A 1 117 ? -36.895 -15.050 67.592 1.00 78.62 117 ASP A N 1
ATOM 925 C CA . ASP A 1 117 ? -35.710 -14.219 67.336 1.00 78.62 117 ASP A CA 1
ATOM 926 C C . ASP A 1 117 ? -35.961 -13.084 66.308 1.00 78.62 117 ASP A C 1
ATOM 928 O O . ASP A 1 117 ? -35.033 -12.481 65.788 1.00 78.62 117 ASP A O 1
ATOM 932 N N . LEU A 1 118 ? -37.218 -12.727 66.033 1.00 81.56 118 LEU A N 1
ATOM 933 C CA . LEU A 1 118 ? -37.723 -11.784 65.047 1.00 81.56 118 LEU A CA 1
ATOM 934 C C . LEU A 1 118 ? -36.987 -10.441 65.058 1.00 81.56 118 LEU A C 1
ATOM 936 O O . LEU A 1 118 ? -36.723 -9.878 63.999 1.00 81.56 118 LEU A O 1
ATOM 940 N N . LEU A 1 119 ? -36.658 -9.908 66.240 1.00 82.50 119 LEU A N 1
ATOM 941 C CA . LEU A 1 119 ? -35.914 -8.650 66.352 1.00 82.50 119 LEU A CA 1
ATOM 942 C C . LEU A 1 119 ? -34.445 -8.824 65.933 1.00 82.50 119 LEU A C 1
ATOM 944 O O . LEU A 1 119 ? -33.898 -7.969 65.235 1.00 82.50 119 LEU A O 1
ATOM 948 N N . SER A 1 120 ? -33.832 -9.943 66.325 1.00 84.62 120 SER A N 1
ATOM 949 C CA . SER A 1 120 ? -32.478 -10.330 65.919 1.00 84.62 120 SER A CA 1
ATOM 950 C C . SER A 1 120 ? -32.418 -10.594 64.411 1.00 84.62 120 SER A C 1
ATOM 952 O O . SER A 1 120 ? -31.574 -10.027 63.716 1.00 84.62 120 SER A O 1
ATOM 954 N N . ASP A 1 121 ? -33.381 -11.347 63.879 1.00 88.62 121 ASP A N 1
ATOM 955 C CA . ASP A 1 121 ? -33.526 -11.666 62.459 1.00 88.62 121 ASP A CA 1
ATOM 956 C C . ASP A 1 121 ? -33.756 -10.414 61.617 1.00 88.62 121 ASP A C 1
ATOM 958 O O . ASP A 1 121 ? -33.151 -10.255 60.554 1.00 88.62 121 ASP A O 1
ATOM 962 N N . LEU A 1 122 ? -34.587 -9.480 62.089 1.00 88.69 122 LEU A N 1
ATOM 963 C CA . LEU A 1 122 ? -34.814 -8.208 61.408 1.00 88.69 122 LEU A CA 1
ATOM 964 C C . LEU A 1 122 ? -33.533 -7.366 61.370 1.00 88.69 122 LEU A C 1
ATOM 966 O O . LEU A 1 122 ? -33.203 -6.783 60.334 1.00 88.69 122 LEU A O 1
ATOM 970 N N . GLN A 1 123 ? -32.781 -7.323 62.473 1.00 88.75 123 GLN A N 1
ATOM 971 C CA . GLN A 1 123 ? -31.503 -6.619 62.535 1.00 88.75 123 GLN A CA 1
ATOM 972 C C . GLN A 1 123 ? -30.452 -7.272 61.624 1.00 88.75 123 GLN A C 1
ATOM 974 O O . GLN A 1 123 ? -29.734 -6.559 60.916 1.00 88.75 123 GLN A O 1
ATOM 979 N N . ALA A 1 124 ? -30.383 -8.604 61.593 1.00 92.44 124 ALA A N 1
ATOM 980 C CA . ALA A 1 124 ? -29.511 -9.358 60.697 1.00 92.44 124 ALA A CA 1
ATOM 981 C C . ALA A 1 124 ? -29.873 -9.102 59.226 1.00 92.44 124 ALA A C 1
ATOM 983 O O . ALA A 1 124 ? -29.012 -8.714 58.433 1.00 92.44 124 ALA A O 1
ATOM 984 N N . THR A 1 125 ? -31.162 -9.193 58.891 1.00 94.50 125 THR A N 1
ATOM 985 C CA . THR A 1 125 ? -31.693 -8.915 57.550 1.00 94.50 125 THR A CA 1
ATOM 986 C C . THR A 1 125 ? -31.361 -7.490 57.116 1.00 94.50 125 THR A C 1
ATOM 988 O O . THR A 1 125 ? -30.890 -7.282 56.001 1.00 94.50 125 THR A O 1
ATOM 991 N N . TYR A 1 126 ? -31.518 -6.494 57.995 1.00 94.50 126 TYR A N 1
ATOM 992 C CA . TYR A 1 126 ? -31.139 -5.112 57.696 1.00 94.50 126 TYR A CA 1
ATOM 993 C C . TYR A 1 126 ? -29.646 -4.975 57.361 1.00 94.50 126 TYR A C 1
ATOM 995 O O . TYR A 1 126 ? -29.288 -4.301 56.391 1.00 94.50 126 TYR A O 1
ATOM 1003 N N . GLN A 1 127 ? -28.761 -5.629 58.122 1.00 94.56 127 GLN A N 1
ATOM 1004 C CA . GLN A 1 127 ? -27.323 -5.603 57.834 1.00 94.56 127 GLN A CA 1
ATOM 1005 C C . GLN A 1 127 ? -26.987 -6.292 56.509 1.00 94.56 127 GLN A C 1
ATOM 1007 O O . GLN A 1 127 ? -26.146 -5.792 55.759 1.00 94.56 127 GLN A O 1
ATOM 1012 N N . ASP A 1 128 ? -27.644 -7.401 56.185 1.00 96.69 128 ASP A N 1
ATOM 1013 C CA . ASP A 1 128 ? -27.409 -8.125 54.937 1.00 96.69 128 ASP A CA 1
ATOM 1014 C C . ASP A 1 128 ? -27.958 -7.389 53.714 1.00 96.69 128 ASP A C 1
ATOM 1016 O O . ASP A 1 128 ? -27.264 -7.291 52.695 1.00 96.69 128 ASP A O 1
ATOM 1020 N N . VAL A 1 129 ? -29.131 -6.765 53.830 1.00 97.44 129 VAL A N 1
ATOM 1021 C CA . VAL A 1 129 ? -29.669 -5.856 52.809 1.00 97.44 129 VAL A CA 1
ATOM 1022 C C . VAL A 1 129 ? -28.714 -4.682 52.602 1.00 97.44 129 VAL A C 1
ATOM 1024 O O . VAL A 1 129 ? -28.345 -4.386 51.466 1.00 97.44 129 VAL A O 1
ATOM 1027 N N . LYS A 1 130 ? -28.221 -4.060 53.681 1.00 97.00 130 LYS A N 1
ATOM 1028 C CA . LYS A 1 130 ? -27.242 -2.966 53.609 1.00 97.00 130 LYS A CA 1
ATOM 1029 C C . LYS A 1 130 ? -25.947 -3.393 52.907 1.00 97.00 130 LYS A C 1
ATOM 1031 O O . LYS A 1 130 ? -25.473 -2.686 52.019 1.00 97.00 130 LYS A O 1
ATOM 1036 N N . LYS A 1 131 ? -25.379 -4.556 53.250 1.00 96.56 131 LYS A N 1
ATOM 1037 C CA . LYS A 1 131 ? -24.188 -5.107 52.571 1.00 96.56 131 LYS A CA 1
ATOM 1038 C C . LYS A 1 131 ? -24.454 -5.359 51.087 1.00 96.56 131 LYS A C 1
ATOM 1040 O O . LYS A 1 131 ? -23.603 -5.056 50.255 1.00 96.56 131 LYS A O 1
ATOM 1045 N N . THR A 1 132 ? -25.619 -5.905 50.753 1.00 96.75 132 THR A N 1
ATOM 1046 C CA . THR A 1 132 ? -26.013 -6.195 49.368 1.00 96.75 132 THR A CA 1
ATOM 1047 C C . THR A 1 132 ? -26.175 -4.912 48.560 1.00 96.75 132 THR A C 1
ATOM 1049 O O . THR A 1 132 ? -25.668 -4.838 47.446 1.00 96.75 132 THR A O 1
ATOM 1052 N N . ALA A 1 133 ? -26.763 -3.868 49.147 1.00 96.88 133 ALA A N 1
ATOM 1053 C CA . ALA A 1 133 ? -26.870 -2.554 48.523 1.00 96.88 133 ALA A CA 1
ATOM 1054 C C . ALA A 1 133 ? -25.491 -1.942 48.218 1.00 96.88 133 ALA A C 1
ATOM 1056 O O . ALA A 1 133 ? -25.280 -1.436 47.118 1.00 96.88 133 ALA A O 1
ATOM 1057 N N . TYR A 1 134 ? -24.521 -2.043 49.137 1.00 96.44 134 TYR A N 1
ATOM 1058 C CA . TYR A 1 134 ? -23.153 -1.583 48.859 1.00 96.44 134 TYR A CA 1
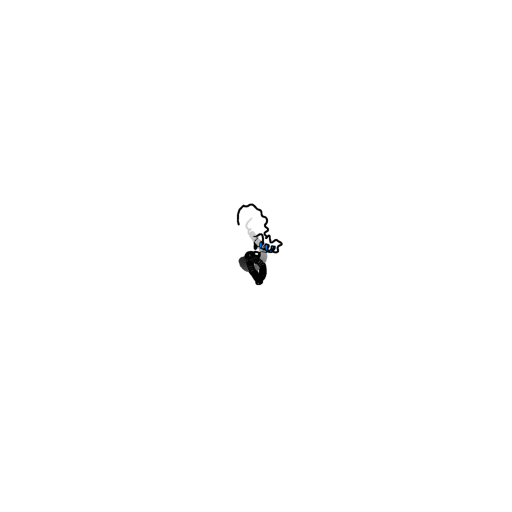ATOM 1059 C C . TYR A 1 134 ? -22.470 -2.384 47.750 1.00 96.44 134 TYR A C 1
ATOM 1061 O O . TYR A 1 134 ? -21.807 -1.796 46.901 1.00 96.44 134 TYR A O 1
ATOM 1069 N N . ARG A 1 135 ? -22.643 -3.712 47.721 1.00 97.06 135 ARG A N 1
ATOM 1070 C CA . ARG A 1 135 ? -22.109 -4.543 46.630 1.00 97.06 135 ARG A CA 1
ATOM 1071 C C . ARG A 1 135 ? -22.719 -4.157 45.287 1.00 97.06 135 ARG A C 1
ATOM 1073 O O . ARG A 1 135 ? -21.978 -3.978 44.330 1.00 97.06 135 ARG A O 1
ATOM 1080 N N . ALA A 1 136 ? -24.038 -3.974 45.239 1.00 97.31 136 ALA A N 1
ATOM 1081 C CA . ALA A 1 136 ? -24.744 -3.552 44.035 1.00 97.31 136 ALA A CA 1
ATOM 1082 C C . ALA A 1 136 ? -24.267 -2.178 43.546 1.00 97.31 136 ALA A C 1
ATOM 1084 O O . ALA A 1 136 ? -24.023 -2.015 42.355 1.00 97.31 136 ALA A O 1
ATOM 1085 N N . LYS A 1 137 ? -24.058 -1.221 44.461 1.00 97.38 137 LYS A N 1
ATOM 1086 C CA . LYS A 1 137 ? -23.478 0.083 44.121 1.00 97.38 137 LYS A CA 1
ATOM 1087 C C . LYS A 1 137 ? -22.088 -0.067 43.500 1.00 97.38 137 LYS A C 1
ATOM 1089 O O . LYS A 1 137 ? -21.868 0.421 42.403 1.00 97.38 137 LYS A O 1
ATOM 1094 N N . ASN A 1 138 ? -21.181 -0.788 44.160 1.00 96.50 138 ASN A N 1
ATOM 1095 C CA . ASN A 1 138 ? -19.814 -0.967 43.664 1.00 96.50 138 ASN A CA 1
ATOM 1096 C C . ASN A 1 138 ? -19.782 -1.676 42.298 1.00 96.50 138 ASN A C 1
ATOM 1098 O O . ASN A 1 138 ? -18.955 -1.348 41.455 1.00 96.50 138 ASN A O 1
ATOM 1102 N N . MET A 1 139 ? -20.680 -2.643 42.074 1.00 97.88 139 MET A N 1
ATOM 1103 C CA . MET A 1 139 ? -20.850 -3.282 40.766 1.00 97.88 139 MET A CA 1
ATOM 1104 C C . MET A 1 139 ? -21.374 -2.301 39.713 1.00 97.88 139 MET A C 1
ATOM 1106 O O . MET A 1 139 ? -20.932 -2.361 38.572 1.00 97.88 139 MET A O 1
ATOM 1110 N N . GLY A 1 140 ? -22.290 -1.403 40.086 1.00 98.06 140 GLY A N 1
ATOM 1111 C CA . GLY A 1 140 ? -22.774 -0.330 39.218 1.00 98.06 140 GLY A CA 1
ATOM 1112 C C . GLY A 1 140 ? -21.658 0.628 38.801 1.00 98.06 140 GLY A C 1
ATOM 1113 O O . GLY A 1 140 ? -21.484 0.860 37.610 1.00 98.06 140 GLY A O 1
ATOM 1114 N N . ASP A 1 141 ? -20.857 1.099 39.759 1.00 97.69 141 ASP A N 1
ATOM 1115 C CA . ASP A 1 141 ? -19.722 2.001 39.509 1.00 97.69 141 ASP A CA 1
ATOM 1116 C C . ASP A 1 141 ? -18.658 1.333 38.600 1.00 97.69 141 ASP A C 1
ATOM 1118 O O . ASP A 1 141 ? -18.092 1.958 37.696 1.00 97.69 141 ASP A O 1
ATOM 1122 N N . ALA A 1 142 ? -18.403 0.032 38.796 1.00 97.81 142 ALA A N 1
ATOM 1123 C CA . ALA A 1 142 ? -17.514 -0.747 37.930 1.00 97.81 142 ALA A CA 1
ATOM 1124 C C . ALA A 1 142 ? -18.082 -0.900 36.509 1.00 97.81 142 ALA A C 1
ATOM 1126 O O . ALA A 1 142 ? -17.365 -0.682 35.536 1.00 97.81 142 ALA A O 1
ATOM 1127 N N . LEU A 1 143 ? -19.378 -1.205 36.383 1.00 98.38 143 LEU A N 1
ATOM 1128 C CA . LEU A 1 143 ? -20.042 -1.337 35.086 1.00 98.38 143 LEU A CA 1
ATOM 1129 C C . LEU A 1 143 ? -20.060 -0.011 34.312 1.00 98.38 143 LEU A C 1
ATOM 1131 O O . LEU A 1 143 ? -19.904 -0.017 33.095 1.00 98.38 143 LEU A O 1
ATOM 1135 N N . GLU A 1 144 ? -20.226 1.121 34.999 1.00 98.38 144 GLU A N 1
ATOM 1136 C CA . GLU A 1 144 ? -20.115 2.453 34.394 1.00 98.38 144 GLU A CA 1
ATOM 1137 C C . GLU A 1 144 ? -18.711 2.683 33.817 1.00 98.38 144 GLU A C 1
ATOM 1139 O O . GLU A 1 144 ? -18.569 3.148 32.684 1.00 98.38 144 GLU A O 1
ATOM 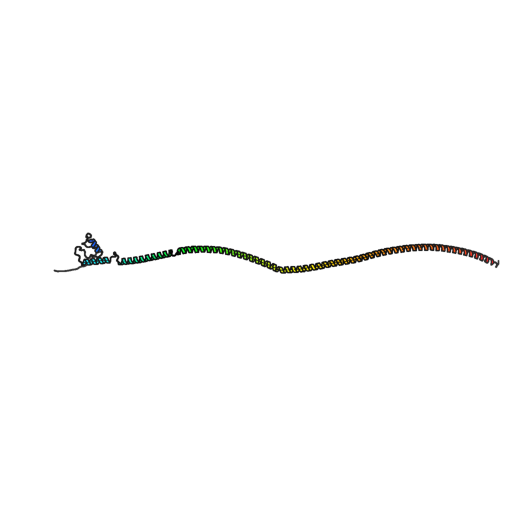1144 N N . THR A 1 145 ? -17.676 2.287 34.560 1.00 98.25 145 THR A N 1
ATOM 1145 C CA . THR A 1 145 ? -16.280 2.383 34.114 1.00 98.25 145 THR A CA 1
ATOM 1146 C C . THR A 1 145 ? -16.020 1.511 32.881 1.00 98.25 145 THR A C 1
ATOM 1148 O O . THR A 1 145 ? -15.472 1.996 31.889 1.00 98.25 145 THR A O 1
ATOM 1151 N N . ASP A 1 146 ? -16.465 0.253 32.905 1.00 98.44 146 ASP A N 1
ATOM 1152 C CA . ASP A 1 146 ? -16.326 -0.672 31.774 1.00 98.44 146 ASP A CA 1
ATOM 1153 C C . ASP A 1 146 ? -17.092 -0.169 30.539 1.00 98.44 146 ASP A C 1
ATOM 1155 O O . ASP A 1 146 ? -16.593 -0.250 29.416 1.00 98.44 146 ASP A O 1
ATOM 1159 N N . LEU A 1 147 ? -18.283 0.412 30.726 1.00 98.38 147 LEU A N 1
ATOM 1160 C CA . LEU A 1 147 ? -19.081 0.974 29.635 1.00 98.38 147 LEU A CA 1
ATOM 1161 C C . LEU A 1 147 ? -18.381 2.165 28.966 1.00 98.38 147 LEU A C 1
ATOM 1163 O O . LEU A 1 147 ? -18.409 2.290 27.738 1.00 98.38 147 LEU A O 1
ATOM 1167 N N . LEU A 1 148 ? -17.733 3.028 29.753 1.00 98.06 148 LEU A N 1
ATOM 1168 C CA . LEU A 1 148 ? -16.933 4.137 29.231 1.00 98.06 148 LEU A CA 1
ATOM 1169 C C . LEU A 1 148 ? -15.721 3.632 28.438 1.00 98.06 148 LEU A C 1
ATOM 1171 O O . LEU A 1 148 ? -15.471 4.138 27.342 1.00 98.06 148 LEU A O 1
ATOM 1175 N N . ALA A 1 149 ? -15.019 2.611 28.939 1.00 98.06 149 ALA A N 1
ATOM 1176 C CA . ALA A 1 149 ? -13.894 1.994 28.236 1.00 98.06 149 ALA A CA 1
ATOM 1177 C C . ALA A 1 149 ? -14.333 1.368 26.900 1.00 98.06 149 ALA A C 1
ATOM 1179 O O . ALA A 1 149 ? -13.750 1.664 25.859 1.00 98.06 149 ALA A O 1
ATOM 1180 N N . ILE A 1 150 ? -15.430 0.601 26.894 1.00 98.44 150 ILE A N 1
ATOM 1181 C CA . ILE A 1 150 ? -15.997 0.017 25.667 1.00 98.44 150 ILE A CA 1
ATOM 1182 C C . ILE A 1 150 ? -16.393 1.113 24.668 1.00 98.44 150 ILE A C 1
ATOM 1184 O O . ILE A 1 150 ? -16.141 0.984 23.473 1.00 98.44 150 ILE A O 1
ATOM 1188 N N . SER A 1 151 ? -16.997 2.211 25.128 1.00 98.25 151 SER A N 1
ATOM 1189 C CA . SER A 1 151 ? -17.355 3.346 24.265 1.00 98.25 151 SER A CA 1
ATOM 1190 C C . SER A 1 151 ? -16.124 3.989 23.608 1.00 98.25 151 SER A C 1
ATOM 1192 O O . SER A 1 151 ? -16.140 4.341 22.419 1.00 98.25 151 SER A O 1
ATOM 1194 N N . GLN A 1 152 ? -15.026 4.100 24.360 1.00 97.94 152 GLN A N 1
ATOM 1195 C CA . GLN A 1 152 ? -13.749 4.587 23.851 1.00 97.94 152 GLN A CA 1
ATOM 1196 C C . GLN A 1 152 ? -13.144 3.620 22.824 1.00 97.94 152 GLN A C 1
ATOM 1198 O O . GLN A 1 152 ? -12.754 4.063 21.741 1.00 97.94 152 GLN A O 1
ATOM 1203 N N . ASP A 1 153 ? -13.148 2.316 23.104 1.00 98.31 153 ASP A N 1
ATOM 1204 C CA . ASP A 1 153 ? -12.675 1.281 22.178 1.00 98.31 153 ASP A CA 1
ATOM 1205 C C . ASP A 1 153 ? -13.489 1.265 20.879 1.00 98.31 153 ASP A C 1
ATOM 1207 O O . ASP A 1 153 ? -12.921 1.213 19.789 1.00 98.31 153 ASP A O 1
ATOM 1211 N N . VAL A 1 154 ? -14.819 1.390 20.961 1.00 98.31 154 VAL A N 1
ATOM 1212 C CA . VAL A 1 154 ? -15.709 1.494 19.790 1.00 98.31 154 VAL A CA 1
ATOM 1213 C C . VAL A 1 154 ? -15.383 2.733 18.955 1.00 98.31 154 VAL A C 1
ATOM 1215 O O . VAL A 1 154 ? -15.378 2.673 17.722 1.00 98.31 154 VAL A O 1
ATOM 1218 N N . SER A 1 155 ? -15.075 3.855 19.605 1.00 97.25 155 SER A N 1
ATOM 1219 C CA . SER A 1 155 ? -14.655 5.079 18.916 1.00 97.25 155 SER A CA 1
ATOM 1220 C C . SER A 1 155 ? -13.302 4.899 18.219 1.00 97.25 155 SER A C 1
ATOM 1222 O O . SER A 1 155 ? -13.147 5.323 17.071 1.00 97.25 155 SER A O 1
ATOM 1224 N N . GLY A 1 156 ? -12.354 4.213 18.866 1.00 97.81 156 GLY A N 1
ATOM 1225 C CA . GLY A 1 156 ? -11.068 3.834 18.277 1.00 97.81 156 GLY A CA 1
ATOM 1226 C C . GLY A 1 156 ? -11.230 2.911 17.066 1.00 97.81 156 GLY A C 1
ATOM 1227 O O . GLY A 1 156 ? -10.719 3.210 15.989 1.00 97.81 156 GLY A O 1
ATOM 1228 N N . LEU A 1 157 ? -12.030 1.850 17.200 1.00 98.12 157 LEU A N 1
ATOM 1229 C CA . LEU A 1 157 ? -12.370 0.926 16.114 1.00 98.12 157 LEU A CA 1
ATOM 1230 C C . LEU A 1 157 ? -12.994 1.655 14.922 1.00 98.12 157 LEU A C 1
ATOM 1232 O O . LEU A 1 157 ? -12.623 1.392 13.779 1.00 98.12 157 LEU A O 1
ATOM 1236 N N . LYS A 1 158 ? -13.904 2.604 15.164 1.00 97.94 158 LYS A N 1
ATOM 1237 C CA . LYS A 1 158 ? -14.508 3.417 14.101 1.00 97.94 158 LYS A CA 1
ATOM 1238 C C . LYS A 1 158 ? -13.460 4.234 13.338 1.00 97.94 158 LYS A C 1
ATOM 1240 O O . LYS A 1 158 ? -13.539 4.310 12.114 1.00 97.94 158 LYS A O 1
ATOM 1245 N N . ALA A 1 159 ? -12.483 4.815 14.034 1.00 97.38 159 ALA A N 1
ATOM 1246 C CA . ALA A 1 159 ? -11.389 5.544 13.395 1.00 97.38 159 ALA A CA 1
ATOM 1247 C C . ALA A 1 159 ? -10.519 4.615 12.530 1.00 97.38 159 ALA A C 1
ATOM 1249 O O . ALA A 1 159 ? -10.265 4.927 11.367 1.00 97.38 159 ALA A O 1
ATOM 1250 N N . THR A 1 160 ? -10.146 3.440 13.049 1.00 98.12 160 THR A N 1
ATOM 1251 C CA . THR A 1 160 ? -9.386 2.429 12.294 1.00 98.12 160 THR A CA 1
ATOM 1252 C C . THR A 1 160 ? -10.145 1.934 11.060 1.00 98.12 160 THR A C 1
ATOM 1254 O O . THR A 1 160 ? -9.548 1.725 10.003 1.00 98.12 160 THR A O 1
ATOM 1257 N N . VAL A 1 161 ? -11.467 1.765 11.154 1.00 98.25 161 VAL A N 1
ATOM 1258 C CA . VAL A 1 161 ? -12.311 1.381 10.012 1.00 98.25 161 VAL A CA 1
ATOM 1259 C C . VAL A 1 161 ? -12.285 2.450 8.918 1.00 98.25 161 VAL A C 1
ATOM 1261 O O . VAL A 1 161 ? -12.147 2.104 7.745 1.00 98.25 161 VAL A O 1
ATOM 1264 N N . GLU A 1 162 ? -12.371 3.732 9.274 1.00 97.62 162 GLU A N 1
ATOM 1265 C CA . GLU A 1 162 ? -12.334 4.819 8.287 1.00 97.62 162 GLU A CA 1
ATOM 1266 C C . GLU A 1 162 ? -10.957 4.930 7.609 1.00 97.62 162 GLU A C 1
ATOM 1268 O O . GLU A 1 162 ? -10.873 5.078 6.389 1.00 97.62 162 GLU A O 1
ATOM 1273 N N . GLU A 1 163 ? -9.870 4.764 8.367 1.00 97.81 163 GLU A N 1
ATOM 1274 C CA . GLU A 1 163 ? -8.512 4.697 7.813 1.00 97.81 163 GLU A CA 1
ATOM 1275 C C . GLU A 1 163 ? -8.355 3.514 6.844 1.00 97.81 163 GLU A C 1
ATOM 1277 O O . GLU A 1 163 ? -7.870 3.676 5.721 1.00 97.81 163 GLU A O 1
ATOM 1282 N N . THR A 1 164 ? -8.843 2.333 7.235 1.00 97.81 164 THR A N 1
ATOM 1283 C CA . THR A 1 164 ? -8.798 1.123 6.399 1.00 97.81 164 THR A CA 1
ATOM 1284 C C . THR A 1 164 ? -9.588 1.310 5.105 1.00 97.81 164 THR A C 1
ATOM 1286 O O . THR A 1 164 ? -9.153 0.873 4.038 1.00 97.81 164 THR A O 1
ATOM 1289 N N . LYS A 1 165 ? -10.736 1.991 5.170 1.00 97.75 165 LYS A N 1
ATOM 1290 C CA . LYS A 1 165 ? -11.551 2.319 3.999 1.00 97.75 165 LYS A CA 1
ATOM 1291 C C . LYS A 1 165 ? -10.813 3.260 3.043 1.00 97.75 165 LYS A C 1
ATOM 1293 O O . LYS A 1 165 ? -10.757 2.973 1.850 1.00 97.75 165 LYS A O 1
ATOM 1298 N N . SER A 1 166 ? -10.183 4.315 3.561 1.00 97.19 166 SER A N 1
ATOM 1299 C CA . SER A 1 166 ? -9.348 5.223 2.759 1.00 97.19 166 SER A CA 1
ATOM 1300 C C . SER A 1 166 ? -8.190 4.482 2.077 1.00 97.19 166 SER A C 1
ATOM 1302 O O . SER A 1 166 ? -7.950 4.652 0.878 1.00 97.19 166 SER A O 1
ATOM 1304 N N . LEU A 1 167 ? -7.508 3.585 2.798 1.00 97.81 167 LEU A N 1
ATOM 1305 C CA . LEU A 1 167 ? -6.435 2.769 2.228 1.00 97.81 167 LEU A CA 1
ATOM 1306 C C . LEU A 1 167 ? -6.952 1.806 1.144 1.00 97.81 167 LEU A C 1
ATOM 1308 O O . LEU A 1 167 ? -6.300 1.616 0.115 1.00 97.81 167 LEU A O 1
ATOM 1312 N N . ALA A 1 168 ? -8.138 1.224 1.335 1.00 97.50 168 ALA A N 1
ATOM 1313 C CA . ALA A 1 168 ? -8.778 0.372 0.337 1.00 97.50 168 ALA A CA 1
ATOM 1314 C C . ALA A 1 168 ? -9.128 1.147 -0.947 1.00 97.50 168 ALA A C 1
ATOM 1316 O O . ALA A 1 168 ? -8.894 0.642 -2.047 1.00 97.50 168 ALA A O 1
ATOM 1317 N N . GLU A 1 169 ? -9.622 2.381 -0.825 1.00 96.94 169 GLU A N 1
ATOM 1318 C CA . GLU A 1 169 ? -9.897 3.266 -1.964 1.00 96.94 169 GLU A CA 1
ATOM 1319 C C . GLU A 1 169 ? -8.609 3.616 -2.730 1.00 96.94 169 GLU A C 1
ATOM 1321 O O . GLU A 1 169 ? -8.573 3.518 -3.961 1.00 96.94 169 GLU A O 1
ATOM 1326 N N . GLN A 1 170 ? -7.517 3.928 -2.021 1.00 96.50 170 GLN A N 1
ATOM 1327 C CA . GLN A 1 170 ? -6.200 4.150 -2.632 1.00 96.50 170 GLN A CA 1
ATOM 1328 C C . GLN A 1 170 ? -5.695 2.911 -3.382 1.00 96.50 170 GLN A C 1
ATOM 1330 O O . GLN A 1 170 ? -5.301 3.004 -4.548 1.00 96.50 170 GLN A O 1
ATOM 1335 N N . ASN A 1 171 ? -5.780 1.732 -2.764 1.00 97.25 171 ASN A N 1
ATOM 1336 C CA . ASN A 1 171 ? -5.400 0.471 -3.402 1.00 97.25 171 ASN A CA 1
ATOM 1337 C C . ASN A 1 171 ? -6.235 0.186 -4.655 1.00 97.25 171 ASN A C 1
ATOM 1339 O O . ASN A 1 171 ? -5.696 -0.248 -5.675 1.00 97.25 171 ASN A O 1
ATOM 1343 N N . GLN A 1 172 ? -7.534 0.487 -4.628 1.00 97.50 172 GLN A N 1
ATOM 1344 C CA . GLN A 1 172 ? -8.396 0.323 -5.794 1.00 97.50 172 GLN A CA 1
ATOM 1345 C C . GLN A 1 172 ? -7.964 1.222 -6.964 1.00 97.50 172 GLN A C 1
ATOM 1347 O O . GLN A 1 172 ? -8.037 0.794 -8.120 1.00 97.50 172 GLN A O 1
ATOM 1352 N N . MET A 1 173 ? -7.490 2.444 -6.696 1.00 94.94 173 MET A N 1
ATOM 1353 C CA . MET A 1 173 ? -6.941 3.325 -7.735 1.00 94.94 173 MET A CA 1
ATOM 1354 C C . MET A 1 173 ? -5.682 2.730 -8.378 1.00 94.94 173 MET A C 1
ATOM 1356 O O . MET A 1 173 ? -5.584 2.707 -9.606 1.00 94.94 173 MET A O 1
ATOM 1360 N N . PHE A 1 174 ? -4.759 2.181 -7.582 1.00 95.56 174 PHE A N 1
ATOM 1361 C CA . PHE A 1 174 ? -3.560 1.519 -8.108 1.00 95.56 174 PHE A CA 1
ATOM 1362 C C . PHE A 1 174 ? -3.896 0.284 -8.948 1.00 95.56 174 PHE A C 1
ATOM 1364 O O . PHE A 1 174 ? -3.377 0.126 -10.054 1.00 95.56 174 PHE A O 1
ATOM 1371 N N . VAL A 1 175 ? -4.824 -0.553 -8.476 1.00 97.38 175 VAL A N 1
ATOM 1372 C CA . VAL A 1 175 ? -5.289 -1.734 -9.219 1.00 97.38 175 VAL A CA 1
ATOM 1373 C C . VAL A 1 175 ? -5.906 -1.333 -10.562 1.00 97.38 175 VAL A C 1
ATOM 1375 O O . VAL A 1 175 ? -5.631 -1.972 -11.575 1.00 97.38 175 VAL A O 1
ATOM 1378 N N . LYS A 1 176 ? -6.681 -0.241 -10.613 1.00 95.44 176 LYS A N 1
ATOM 1379 C CA . LYS A 1 176 ? -7.238 0.291 -11.870 1.00 95.44 176 LYS A CA 1
ATOM 1380 C C . LYS A 1 176 ? -6.168 0.845 -12.820 1.00 95.44 176 LYS A C 1
ATOM 1382 O O . LYS A 1 176 ? -6.378 0.827 -14.031 1.00 95.44 176 LYS A O 1
ATOM 1387 N N . ALA A 1 177 ? -5.039 1.331 -12.305 1.00 97.06 177 ALA A N 1
ATOM 1388 C CA . ALA A 1 177 ? -3.946 1.869 -13.117 1.00 97.06 177 ALA A CA 1
ATOM 1389 C C . ALA A 1 177 ? -3.032 0.778 -13.712 1.00 97.06 177 ALA A C 1
ATOM 1391 O O . ALA A 1 177 ? -2.447 0.986 -14.780 1.00 97.06 177 ALA A O 1
ATOM 1392 N N . LEU A 1 178 ? -2.936 -0.387 -13.059 1.00 97.19 178 LEU A N 1
ATOM 1393 C CA . LEU A 1 178 ? -2.062 -1.496 -13.461 1.00 97.19 178 LEU A CA 1
ATOM 1394 C C . LEU A 1 178 ? -2.229 -1.930 -14.934 1.00 97.19 178 LEU A C 1
ATOM 1396 O O . LEU A 1 178 ? -1.215 -2.059 -15.623 1.00 97.19 178 LEU A O 1
ATOM 1400 N N . PRO A 1 179 ? -3.457 -2.113 -15.465 1.00 97.12 179 PRO A N 1
ATOM 1401 C CA . PRO A 1 179 ? -3.656 -2.524 -16.855 1.00 97.12 179 PRO A CA 1
ATOM 1402 C C . PRO A 1 179 ? -3.106 -1.517 -17.870 1.00 97.12 179 PRO A C 1
ATOM 1404 O O . PRO A 1 179 ? -2.482 -1.907 -18.853 1.00 97.12 179 PRO A O 1
ATOM 1407 N N . SER A 1 180 ? -3.284 -0.216 -17.617 1.00 96.62 180 SER A N 1
ATOM 1408 C CA . SER A 1 180 ? -2.756 0.846 -18.486 1.00 96.62 180 SER A CA 1
ATOM 1409 C C . SER A 1 180 ? -1.228 0.853 -18.486 1.00 96.62 180 SER A C 1
ATOM 1411 O O . SER A 1 180 ? -0.599 0.971 -19.540 1.00 96.62 180 SER A O 1
ATOM 1413 N N . LEU A 1 181 ? -0.615 0.665 -17.313 1.00 97.75 181 LEU A N 1
ATOM 1414 C CA . LEU A 1 181 ? 0.836 0.546 -17.203 1.00 97.75 181 LEU A CA 1
ATOM 1415 C C . LEU A 1 181 ? 1.350 -0.699 -17.940 1.00 97.75 181 LEU A C 1
ATOM 1417 O O . LEU A 1 181 ? 2.293 -0.590 -18.719 1.00 97.75 181 LEU A O 1
ATOM 1421 N N . SER A 1 182 ? 0.691 -1.847 -17.769 1.00 98.00 182 SER A N 1
ATOM 1422 C CA . SER A 1 182 ? 1.009 -3.088 -18.486 1.00 98.00 182 SER A CA 1
ATOM 1423 C C . SER A 1 182 ? 0.925 -2.911 -20.007 1.00 98.00 182 SER A C 1
ATOM 1425 O O . SER A 1 182 ? 1.848 -3.293 -20.726 1.00 98.00 182 SER A O 1
ATOM 1427 N N . GLN A 1 183 ? -0.113 -2.236 -20.510 1.00 97.94 183 GLN A N 1
ATOM 1428 C CA . GLN A 1 183 ? -0.249 -1.941 -21.937 1.00 97.94 183 GLN A CA 1
ATOM 1429 C C . GLN A 1 183 ? 0.873 -1.026 -22.451 1.00 97.94 183 GLN A C 1
ATOM 1431 O O . GLN A 1 183 ? 1.387 -1.240 -23.550 1.00 97.94 183 GLN A O 1
ATOM 1436 N N . LYS A 1 184 ? 1.278 -0.018 -21.667 1.00 98.25 184 LYS A N 1
ATOM 1437 C CA . LYS A 1 184 ? 2.412 0.854 -22.014 1.00 98.25 184 LYS A CA 1
ATOM 1438 C C . LYS A 1 184 ? 3.733 0.088 -22.053 1.00 98.25 184 LYS A C 1
ATOM 1440 O O . LYS A 1 184 ? 4.523 0.332 -22.961 1.00 98.25 184 LYS A O 1
ATOM 1445 N N . VAL A 1 185 ? 3.960 -0.838 -21.121 1.00 98.56 185 VAL A N 1
ATOM 1446 C CA . VAL A 1 185 ? 5.147 -1.710 -21.121 1.00 98.56 185 VAL A CA 1
ATOM 1447 C C . VAL A 1 185 ? 5.171 -2.568 -22.385 1.00 98.56 185 VAL A C 1
ATOM 1449 O O . VAL A 1 185 ? 6.133 -2.482 -23.139 1.00 98.56 185 VAL A O 1
ATOM 1452 N N . ALA A 1 186 ? 4.076 -3.262 -22.704 1.00 98.12 186 ALA A N 1
ATOM 1453 C CA . ALA A 1 186 ? 3.982 -4.071 -23.922 1.00 98.12 186 ALA A CA 1
ATOM 1454 C C . ALA A 1 186 ? 4.166 -3.241 -25.211 1.00 98.12 186 ALA A C 1
ATOM 1456 O O . ALA A 1 186 ? 4.759 -3.694 -26.190 1.00 98.12 186 ALA A O 1
ATOM 1457 N N . ALA A 1 187 ? 3.667 -2.000 -25.237 1.00 98.38 187 ALA A N 1
ATOM 1458 C CA . ALA A 1 187 ? 3.883 -1.090 -26.362 1.00 98.38 187 ALA A CA 1
ATOM 1459 C C . ALA A 1 187 ? 5.353 -0.658 -26.486 1.00 98.38 187 ALA A C 1
ATOM 1461 O O . ALA A 1 187 ? 5.869 -0.550 -27.600 1.00 98.38 187 ALA A O 1
ATOM 1462 N N . ASN A 1 188 ? 6.029 -0.416 -25.363 1.00 98.50 188 ASN A N 1
ATOM 1463 C CA . ASN A 1 188 ? 7.448 -0.079 -25.350 1.00 98.50 188 ASN A CA 1
ATOM 1464 C C . ASN A 1 188 ? 8.319 -1.271 -25.761 1.00 98.50 188 ASN A C 1
ATOM 1466 O O . ASN A 1 188 ? 9.237 -1.074 -26.547 1.00 98.50 188 ASN A O 1
ATOM 1470 N N . GLU A 1 189 ? 7.998 -2.491 -25.329 1.00 98.56 189 GLU A N 1
ATOM 1471 C CA . GLU A 1 189 ? 8.678 -3.718 -25.773 1.00 98.56 189 GLU A CA 1
ATOM 1472 C C . GLU A 1 189 ? 8.624 -3.868 -27.299 1.00 98.56 189 GLU A C 1
ATOM 1474 O O . GLU A 1 189 ? 9.648 -4.093 -27.939 1.00 98.56 189 GLU A O 1
ATOM 1479 N N . LYS A 1 190 ? 7.455 -3.635 -27.913 1.00 98.31 190 LYS A N 1
ATOM 1480 C CA . LYS A 1 190 ? 7.318 -3.640 -29.381 1.00 98.31 190 LYS A CA 1
ATOM 1481 C C . LYS A 1 190 ? 8.173 -2.571 -30.062 1.00 98.31 190 LYS A C 1
ATOM 1483 O O . LYS A 1 190 ? 8.758 -2.833 -31.110 1.00 98.31 190 LYS A O 1
ATOM 1488 N N . LYS A 1 191 ? 8.248 -1.365 -29.488 1.00 98.38 191 LYS A N 1
ATOM 1489 C CA . LYS A 1 191 ? 9.104 -0.290 -30.017 1.00 98.38 191 LYS A CA 1
ATOM 1490 C C . LYS A 1 191 ? 10.582 -0.655 -29.921 1.00 98.38 191 LYS A C 1
ATOM 1492 O O . LYS A 1 191 ? 11.306 -0.427 -30.884 1.00 98.38 191 LYS A O 1
ATOM 1497 N N . ILE A 1 192 ? 11.011 -1.232 -28.800 1.00 98.56 192 ILE A N 1
ATOM 1498 C CA . ILE A 1 192 ? 12.389 -1.697 -28.607 1.00 98.56 192 ILE A CA 1
ATOM 1499 C C . ILE A 1 192 ? 12.736 -2.739 -29.673 1.00 98.56 192 ILE A C 1
ATOM 1501 O O . ILE A 1 192 ? 13.701 -2.533 -30.400 1.00 98.56 192 ILE A O 1
ATOM 1505 N N . ALA A 1 193 ? 11.889 -3.753 -29.873 1.00 98.25 193 ALA A N 1
ATOM 1506 C CA . ALA A 1 193 ? 12.105 -4.763 -30.910 1.00 98.25 193 ALA A CA 1
ATOM 1507 C C . ALA A 1 193 ? 12.239 -4.149 -32.320 1.00 98.25 193 ALA A C 1
ATOM 1509 O O . ALA A 1 193 ? 13.134 -4.513 -33.078 1.00 98.25 193 ALA A O 1
ATOM 1510 N N . SER A 1 194 ? 11.401 -3.160 -32.664 1.00 97.81 194 SER A N 1
ATOM 1511 C CA . SER A 1 194 ? 11.501 -2.472 -33.963 1.00 97.81 194 SER A CA 1
ATOM 1512 C C . SER A 1 194 ? 12.785 -1.646 -34.123 1.00 97.81 194 SER A C 1
ATOM 1514 O O . SER A 1 194 ? 13.321 -1.531 -35.225 1.00 97.81 194 SER A O 1
ATOM 1516 N N . LEU A 1 195 ? 13.296 -1.070 -33.030 1.00 98.38 195 LEU A N 1
ATOM 1517 C CA . LEU A 1 195 ? 14.551 -0.320 -33.040 1.00 98.38 195 LEU A CA 1
ATOM 1518 C C . LEU A 1 195 ? 15.750 -1.257 -33.191 1.00 98.38 195 LEU A C 1
ATOM 1520 O O . LEU A 1 195 ? 16.661 -0.941 -33.951 1.00 98.38 195 LEU A O 1
ATOM 1524 N N . GLU A 1 196 ? 15.731 -2.410 -32.522 1.00 98.38 196 GLU A N 1
ATOM 1525 C CA . GLU A 1 196 ? 16.759 -3.446 -32.658 1.00 98.38 196 GLU A CA 1
ATOM 1526 C C . GLU A 1 196 ? 16.823 -3.983 -34.094 1.00 98.38 196 GLU A C 1
ATOM 1528 O O . GLU A 1 196 ? 17.907 -4.088 -34.670 1.00 98.38 196 GLU A O 1
ATOM 1533 N N . GLU A 1 197 ? 15.669 -4.238 -34.718 1.00 98.31 197 GLU A N 1
ATOM 1534 C CA . GLU A 1 197 ? 15.598 -4.636 -36.128 1.00 98.31 197 GLU A CA 1
ATOM 1535 C C . GLU A 1 197 ? 16.158 -3.542 -37.050 1.00 98.31 197 GLU A C 1
ATOM 1537 O O . GLU A 1 197 ? 17.011 -3.814 -37.899 1.00 98.31 197 GLU A O 1
ATOM 1542 N N . SER A 1 198 ? 15.750 -2.284 -36.847 1.00 97.81 198 SER A N 1
ATOM 1543 C CA . SER A 1 198 ? 16.276 -1.155 -37.619 1.00 97.81 198 SER A CA 1
ATOM 1544 C C . SER A 1 198 ? 17.790 -0.995 -37.456 1.00 97.81 198 SER A C 1
ATOM 1546 O O . SER A 1 198 ? 18.472 -0.653 -38.424 1.00 97.81 198 SER A O 1
ATOM 1548 N N . GLN A 1 199 ? 18.324 -1.222 -36.254 1.00 98.12 199 GLN A N 1
ATOM 1549 C CA . GLN A 1 199 ? 19.758 -1.164 -35.988 1.00 98.12 199 GLN A CA 1
ATOM 1550 C C . GLN A 1 199 ? 20.493 -2.274 -36.740 1.00 98.12 199 GLN A C 1
ATOM 1552 O O . GLN A 1 199 ? 21.487 -1.994 -37.406 1.00 98.12 199 GLN A O 1
ATOM 1557 N N . ALA A 1 200 ? 19.983 -3.508 -36.699 1.00 97.94 200 ALA A N 1
ATOM 1558 C CA . ALA A 1 200 ? 20.570 -4.635 -37.418 1.00 97.94 200 ALA A CA 1
ATOM 1559 C C . ALA A 1 200 ? 20.605 -4.393 -38.937 1.00 97.94 200 ALA A C 1
ATOM 1561 O O . ALA A 1 200 ? 21.636 -4.618 -39.580 1.00 97.94 200 ALA A O 1
ATOM 1562 N N . VAL A 1 201 ? 19.511 -3.875 -39.507 1.00 98.25 201 VAL A N 1
ATOM 1563 C CA . VAL A 1 201 ? 19.441 -3.504 -40.930 1.00 98.25 201 VAL A CA 1
ATOM 1564 C C . VAL A 1 201 ? 20.460 -2.416 -41.260 1.00 98.25 201 VAL A C 1
ATOM 1566 O O . VAL A 1 201 ? 21.207 -2.559 -42.227 1.00 98.25 201 VAL A O 1
ATOM 1569 N N . MET A 1 202 ? 20.540 -1.361 -40.447 1.00 97.25 202 MET A N 1
ATOM 1570 C CA . MET A 1 202 ? 21.486 -0.265 -40.662 1.00 97.25 202 MET A CA 1
ATOM 1571 C C . MET A 1 202 ? 22.942 -0.742 -40.574 1.00 97.25 202 MET A C 1
ATOM 1573 O O . MET A 1 202 ? 23.767 -0.354 -41.399 1.00 97.25 202 MET A O 1
ATOM 1577 N N . THR A 1 203 ? 23.266 -1.618 -39.619 1.00 98.12 203 THR A N 1
ATOM 1578 C CA . THR A 1 203 ? 24.600 -2.224 -39.505 1.00 98.12 203 THR A CA 1
ATOM 1579 C C . THR A 1 203 ? 24.950 -3.035 -40.747 1.00 98.12 203 THR A C 1
ATOM 1581 O O . THR A 1 203 ? 26.058 -2.898 -41.265 1.00 98.12 203 THR A O 1
ATOM 1584 N N . LYS A 1 204 ? 24.008 -3.836 -41.258 1.00 97.69 204 LYS A N 1
ATOM 1585 C CA . LYS A 1 204 ? 24.216 -4.596 -42.492 1.00 97.69 204 LYS A CA 1
ATOM 1586 C C . LYS A 1 204 ? 24.442 -3.671 -43.687 1.00 97.69 204 LYS A C 1
ATOM 1588 O O . LYS A 1 204 ? 25.436 -3.829 -44.382 1.00 97.69 204 LYS A O 1
ATOM 1593 N N . GLN A 1 205 ? 23.583 -2.669 -43.877 1.00 97.38 205 GLN A N 1
ATOM 1594 C CA . GLN A 1 205 ? 23.721 -1.692 -44.962 1.00 97.38 205 GLN A CA 1
ATOM 1595 C C . GLN A 1 205 ? 25.060 -0.951 -44.906 1.00 97.38 205 GLN A C 1
ATOM 1597 O O . GLN A 1 205 ? 25.693 -0.743 -45.935 1.00 97.38 205 GLN A O 1
ATOM 1602 N N . HIS A 1 206 ? 25.516 -0.570 -43.710 1.00 97.38 206 HIS A N 1
ATOM 1603 C CA . HIS A 1 206 ? 26.815 0.073 -43.541 1.00 97.38 206 HIS A CA 1
ATOM 1604 C C . HIS A 1 206 ? 27.971 -0.852 -43.939 1.00 97.38 206 HIS A C 1
ATOM 1606 O O . HIS A 1 206 ? 28.931 -0.407 -44.567 1.00 97.38 206 HIS A O 1
ATOM 1612 N N . LEU A 1 207 ? 27.879 -2.137 -43.589 1.00 97.62 207 LEU A N 1
ATOM 1613 C CA . LEU A 1 207 ? 28.884 -3.127 -43.953 1.00 97.62 207 LEU A CA 1
ATOM 1614 C C . LEU A 1 207 ? 28.896 -3.392 -45.465 1.00 97.62 207 LEU A C 1
ATOM 1616 O O . LEU A 1 207 ? 29.971 -3.397 -46.060 1.00 97.62 207 LEU A O 1
ATOM 1620 N N . ASP A 1 208 ? 27.722 -3.539 -46.079 1.00 97.88 208 ASP A N 1
ATOM 1621 C CA . ASP A 1 208 ? 27.570 -3.733 -47.525 1.00 97.88 208 ASP A CA 1
ATOM 1622 C C . ASP A 1 208 ? 28.167 -2.542 -48.295 1.00 97.88 208 ASP A C 1
ATOM 1624 O O . ASP A 1 208 ? 29.018 -2.734 -49.161 1.00 97.88 208 ASP A O 1
ATOM 1628 N N . LEU A 1 209 ? 27.829 -1.305 -47.904 1.00 97.88 209 LEU A N 1
ATOM 1629 C CA . LEU A 1 209 ? 28.404 -0.086 -48.492 1.00 97.88 209 LEU A CA 1
ATOM 1630 C C . LEU A 1 209 ? 29.926 -0.020 -48.333 1.00 97.88 209 LEU A C 1
ATOM 1632 O O . LEU A 1 209 ? 30.629 0.432 -49.238 1.00 97.88 209 LEU A O 1
ATOM 1636 N N . LYS A 1 210 ? 30.452 -0.451 -47.181 1.00 97.75 210 LYS A N 1
ATOM 1637 C CA . LYS A 1 210 ? 31.896 -0.483 -46.929 1.00 97.75 210 LYS A CA 1
ATOM 1638 C C . LYS A 1 210 ? 32.598 -1.434 -47.898 1.00 97.75 210 LYS A C 1
ATOM 1640 O O . LYS A 1 210 ? 33.618 -1.053 -48.465 1.00 97.75 210 LYS A O 1
ATOM 1645 N N . TYR A 1 211 ? 32.060 -2.637 -48.093 1.00 97.31 211 TYR A N 1
ATOM 1646 C CA . TYR A 1 211 ? 32.618 -3.604 -49.038 1.00 97.31 211 TYR A CA 1
ATOM 1647 C C . TYR A 1 211 ? 32.489 -3.132 -50.488 1.00 97.31 211 TYR A C 1
ATOM 1649 O O . TYR A 1 211 ? 33.489 -3.131 -51.195 1.00 97.31 211 TYR A O 1
ATOM 1657 N N . GLU A 1 212 ? 31.328 -2.613 -50.895 1.00 97.81 212 GLU A N 1
ATOM 1658 C CA . GLU A 1 212 ? 31.132 -2.053 -52.240 1.00 97.81 212 GLU A CA 1
ATOM 1659 C C . GLU A 1 212 ? 32.115 -0.904 -52.528 1.00 97.81 212 GLU A C 1
ATOM 1661 O O . GLU A 1 212 ? 32.668 -0.790 -53.623 1.00 97.81 212 GLU A O 1
ATOM 1666 N N . THR A 1 213 ? 32.392 -0.070 -51.521 1.00 97.44 213 THR A N 1
ATOM 1667 C CA . THR A 1 213 ? 33.387 1.003 -51.635 1.00 97.44 213 THR A CA 1
ATOM 1668 C C . THR A 1 213 ? 34.800 0.447 -51.820 1.00 97.44 213 THR A C 1
ATOM 1670 O O . THR A 1 213 ? 35.544 0.975 -52.646 1.00 97.44 213 THR A O 1
ATOM 1673 N N . PHE A 1 214 ? 35.183 -0.606 -51.088 1.00 97.81 214 PHE A N 1
ATOM 1674 C CA . PHE A 1 214 ? 36.486 -1.253 -51.276 1.00 97.81 214 PHE A CA 1
ATOM 1675 C C . PHE A 1 214 ? 36.617 -1.885 -52.659 1.00 97.81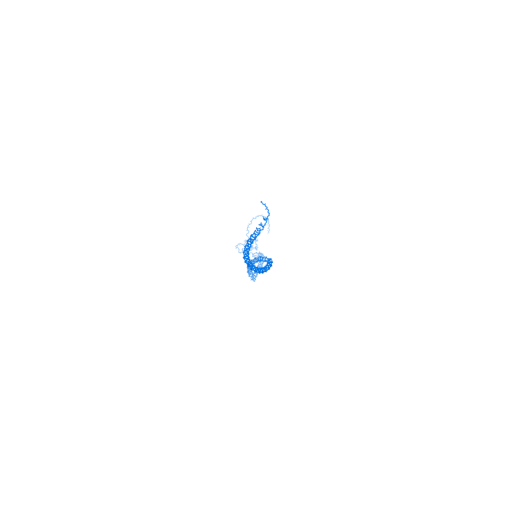 214 PHE A C 1
ATOM 1677 O O . PHE A 1 214 ? 37.602 -1.609 -53.339 1.00 97.81 214 PHE A O 1
ATOM 1684 N N . ASP A 1 215 ? 35.600 -2.613 -53.122 1.00 98.00 215 ASP A N 1
ATOM 1685 C CA . ASP A 1 215 ? 35.589 -3.199 -54.466 1.00 98.00 215 ASP A CA 1
ATOM 1686 C C . ASP A 1 215 ? 35.770 -2.114 -55.539 1.00 98.00 215 ASP A C 1
ATOM 1688 O O . ASP A 1 215 ? 36.517 -2.282 -56.508 1.00 98.00 215 ASP A O 1
ATOM 1692 N N . LYS A 1 216 ? 35.131 -0.950 -55.352 1.00 98.00 216 LYS A N 1
ATOM 1693 C CA . LYS A 1 216 ? 35.277 0.177 -56.277 1.00 98.00 216 LYS A CA 1
ATOM 1694 C C . LYS A 1 216 ? 36.663 0.816 -56.230 1.00 98.00 216 LYS A C 1
ATOM 1696 O O . LYS A 1 216 ? 37.174 1.219 -57.276 1.00 98.00 216 LYS A O 1
ATOM 1701 N N . ILE A 1 217 ? 37.268 0.923 -55.047 1.00 98.12 217 ILE A N 1
ATOM 1702 C CA . ILE A 1 217 ? 38.647 1.400 -54.884 1.00 98.12 217 ILE A CA 1
ATOM 1703 C C . ILE A 1 217 ? 39.621 0.451 -55.584 1.00 98.12 217 ILE A C 1
ATOM 1705 O O . ILE A 1 217 ? 40.504 0.929 -56.295 1.00 98.12 217 ILE A O 1
ATOM 1709 N N . ASP A 1 218 ? 39.437 -0.859 -55.454 1.00 97.81 218 ASP A N 1
ATOM 1710 C CA . ASP A 1 218 ? 40.278 -1.853 -56.123 1.00 97.81 218 ASP A CA 1
ATOM 1711 C C . ASP A 1 218 ? 40.122 -1.770 -57.650 1.00 97.81 218 ASP A C 1
ATOM 1713 O O . ASP A 1 218 ? 41.113 -1.742 -58.385 1.00 97.81 218 ASP A O 1
ATOM 1717 N N . GLU A 1 219 ? 38.889 -1.626 -58.153 1.00 97.94 219 GLU A N 1
ATOM 1718 C CA . GLU A 1 219 ? 38.628 -1.412 -59.583 1.00 97.94 219 GLU A CA 1
ATOM 1719 C C . GLU A 1 219 ? 39.330 -0.146 -60.108 1.00 97.94 219 GLU A C 1
ATOM 1721 O O . GLU A 1 219 ? 39.953 -0.163 -61.175 1.00 97.94 219 GLU A O 1
ATOM 1726 N N . LEU A 1 220 ? 39.237 0.963 -59.366 1.00 98.12 220 LEU A N 1
ATOM 1727 C CA . LEU A 1 220 ? 39.885 2.224 -59.726 1.00 98.12 220 LEU A CA 1
ATOM 1728 C C . LEU A 1 220 ? 41.411 2.125 -59.656 1.00 98.12 220 LEU A C 1
ATOM 1730 O O . LEU A 1 220 ? 42.081 2.641 -60.548 1.00 98.12 220 LEU A O 1
ATOM 1734 N N . THR A 1 221 ? 41.950 1.431 -58.654 1.00 98.25 221 THR A N 1
ATOM 1735 C CA . THR A 1 221 ? 43.390 1.175 -58.500 1.00 98.25 221 THR A CA 1
ATOM 1736 C C . THR A 1 221 ? 43.935 0.409 -59.703 1.00 98.25 221 THR A C 1
ATOM 1738 O O . THR A 1 221 ? 44.924 0.823 -60.306 1.00 98.25 221 THR A O 1
ATOM 1741 N N . ASN A 1 222 ? 43.240 -0.646 -60.134 1.00 97.75 222 ASN A N 1
ATOM 1742 C CA . ASN A 1 222 ? 43.625 -1.418 -61.318 1.00 97.75 222 ASN A CA 1
ATOM 1743 C C . ASN A 1 222 ? 43.578 -0.576 -62.603 1.00 97.75 222 ASN A C 1
ATOM 1745 O O . ASN A 1 222 ? 44.496 -0.631 -63.425 1.00 97.75 222 ASN A O 1
ATOM 1749 N N . LYS A 1 223 ? 42.533 0.248 -62.774 1.00 98.12 223 LYS A N 1
ATOM 1750 C CA . LYS A 1 223 ? 42.434 1.179 -63.912 1.00 98.12 223 LYS A CA 1
ATOM 1751 C C . LYS A 1 223 ? 43.567 2.203 -63.920 1.00 98.12 223 LYS A C 1
ATOM 1753 O O . LYS A 1 223 ? 44.102 2.487 -64.989 1.00 98.12 223 LYS A O 1
ATOM 1758 N N . LEU A 1 224 ? 43.928 2.744 -62.756 1.00 97.94 224 LEU A N 1
ATOM 1759 C CA . LEU A 1 224 ? 45.032 3.691 -62.621 1.00 97.94 224 LEU A CA 1
ATOM 1760 C C . LEU A 1 224 ? 46.358 3.043 -63.025 1.00 97.94 224 LEU A C 1
ATOM 1762 O O . LEU A 1 224 ? 47.051 3.601 -63.867 1.00 97.94 224 LEU A O 1
ATOM 1766 N N . SER A 1 225 ? 46.640 1.834 -62.533 1.00 97.31 225 SER A N 1
ATOM 1767 C CA . SER A 1 225 ? 47.838 1.073 -62.910 1.00 97.31 225 SER A CA 1
ATOM 1768 C C . SER A 1 225 ? 47.913 0.827 -64.425 1.00 97.31 225 SER A C 1
ATOM 1770 O O . SER A 1 225 ? 48.943 1.074 -65.048 1.00 97.31 225 SER A O 1
ATOM 1772 N N . THR A 1 226 ? 46.791 0.471 -65.065 1.00 97.50 226 THR A N 1
ATOM 1773 C CA . THR A 1 226 ? 46.733 0.337 -66.535 1.00 97.50 226 THR A CA 1
ATOM 1774 C C . THR A 1 226 ? 47.015 1.664 -67.252 1.00 97.50 226 THR A C 1
ATOM 1776 O O . THR A 1 226 ? 47.635 1.692 -68.317 1.00 97.50 226 THR A O 1
ATOM 1779 N N . TYR A 1 227 ? 46.534 2.791 -66.721 1.00 97.50 227 TYR A N 1
ATOM 1780 C CA . TYR A 1 227 ? 46.825 4.105 -67.296 1.00 97.50 227 TYR A CA 1
ATOM 1781 C C . TYR A 1 227 ? 48.285 4.519 -67.103 1.00 97.50 227 TYR A C 1
ATOM 1783 O O . TYR A 1 227 ? 48.857 5.078 -68.037 1.00 97.50 227 TYR A O 1
ATOM 1791 N N . GLU A 1 228 ? 48.896 4.208 -65.962 1.00 97.75 228 GLU A N 1
ATOM 1792 C CA . GLU A 1 228 ? 50.323 4.430 -65.709 1.00 97.75 228 GLU A CA 1
ATOM 1793 C C . GLU A 1 228 ? 51.191 3.662 -66.718 1.00 97.75 228 GLU A C 1
ATOM 1795 O O . GLU A 1 228 ? 52.046 4.264 -67.365 1.00 97.75 228 GLU A O 1
ATOM 1800 N N . GLU A 1 229 ? 50.906 2.377 -66.963 1.00 97.25 229 GLU A N 1
ATOM 1801 C CA . GLU A 1 229 ? 51.603 1.578 -67.986 1.00 97.25 229 GLU A CA 1
ATOM 1802 C C . GLU A 1 229 ? 51.476 2.189 -69.390 1.00 97.25 229 GLU A C 1
ATOM 1804 O O . GLU A 1 229 ? 52.447 2.282 -70.147 1.00 97.25 229 GLU A O 1
ATOM 1809 N N . ARG A 1 230 ? 50.274 2.660 -69.746 1.00 97.69 230 ARG A N 1
ATOM 1810 C CA . ARG A 1 230 ? 50.042 3.327 -71.034 1.00 97.69 230 ARG A CA 1
ATOM 1811 C C . ARG A 1 230 ? 50.826 4.631 -71.154 1.00 97.69 230 ARG A C 1
ATOM 1813 O O . ARG A 1 230 ? 51.332 4.908 -72.240 1.00 97.69 230 ARG A O 1
ATOM 1820 N N . ILE A 1 231 ? 50.931 5.419 -70.085 1.00 97.56 231 ILE A N 1
ATOM 1821 C CA . ILE A 1 231 ? 51.731 6.651 -70.073 1.00 97.56 231 ILE A CA 1
ATOM 1822 C C . ILE A 1 231 ? 53.201 6.321 -70.335 1.00 97.56 231 ILE A C 1
ATOM 1824 O O . ILE A 1 231 ? 53.775 6.903 -71.254 1.00 97.56 231 ILE A O 1
ATOM 1828 N N . VAL A 1 232 ? 53.767 5.329 -69.639 1.00 97.44 232 VAL A N 1
ATOM 1829 C CA . VAL A 1 232 ? 55.153 4.880 -69.871 1.00 97.44 232 VAL A CA 1
ATOM 1830 C C . VAL A 1 232 ? 55.359 4.473 -71.335 1.00 97.44 232 VAL A C 1
ATOM 1832 O O . VAL A 1 232 ? 56.293 4.938 -71.985 1.00 97.44 232 VAL A O 1
ATOM 1835 N N . SER A 1 233 ? 54.438 3.690 -71.909 1.00 96.50 233 SER A N 1
ATOM 1836 C CA . SER A 1 233 ? 54.534 3.283 -73.321 1.00 96.50 233 SER A CA 1
ATOM 1837 C C . SER A 1 233 ? 54.502 4.469 -74.302 1.00 96.50 233 SER A C 1
ATOM 1839 O O . SER A 1 233 ? 55.174 4.456 -75.336 1.00 96.50 233 SER A O 1
ATOM 1841 N N . LEU A 1 234 ? 53.741 5.523 -73.984 1.00 96.94 234 LEU A N 1
ATOM 1842 C CA . LEU A 1 234 ? 53.681 6.739 -74.794 1.00 96.94 234 LEU A CA 1
ATOM 1843 C C . LEU A 1 234 ? 54.971 7.557 -74.679 1.00 96.94 234 LEU A C 1
ATOM 1845 O O . LEU A 1 234 ? 55.429 8.092 -75.688 1.00 96.94 234 LEU A O 1
ATOM 1849 N N . GLU A 1 235 ? 55.571 7.640 -73.492 1.00 96.94 235 GLU A N 1
ATOM 1850 C CA . GLU A 1 235 ? 56.863 8.304 -73.274 1.00 96.94 235 GLU A CA 1
ATOM 1851 C C . GLU A 1 235 ? 57.994 7.606 -74.051 1.00 96.94 235 GLU A C 1
ATOM 1853 O O . GLU A 1 235 ? 58.814 8.260 -74.709 1.00 96.94 235 GLU A O 1
ATOM 1858 N N . GLU A 1 236 ? 58.003 6.270 -74.059 1.00 96.62 236 GLU A N 1
ATOM 1859 C CA . GLU A 1 236 ? 58.934 5.467 -74.860 1.00 96.62 236 GLU A CA 1
ATOM 1860 C C . GLU A 1 236 ? 58.733 5.686 -76.365 1.00 96.62 236 GLU A C 1
ATOM 1862 O O . GLU A 1 236 ? 59.704 5.873 -77.113 1.00 96.62 236 GLU A O 1
ATOM 1867 N N . PHE A 1 237 ? 57.477 5.718 -76.821 1.00 96.50 237 PHE A N 1
ATOM 1868 C CA . PHE A 1 237 ? 57.145 6.018 -78.211 1.00 96.50 237 PHE A CA 1
ATOM 1869 C C . PHE A 1 237 ? 57.607 7.425 -78.611 1.00 96.50 237 PHE A C 1
ATOM 1871 O O . PHE A 1 237 ? 58.265 7.582 -79.641 1.00 96.50 237 PHE A O 1
ATOM 1878 N N . GLN A 1 238 ? 57.332 8.444 -77.790 1.00 96.50 238 GLN A N 1
ATOM 1879 C CA . GLN A 1 238 ? 57.789 9.818 -78.027 1.00 96.50 238 GLN A CA 1
ATOM 1880 C C . GLN A 1 238 ? 59.315 9.898 -78.119 1.00 96.50 238 GLN A C 1
ATOM 1882 O O . GLN A 1 238 ? 59.848 10.504 -79.050 1.00 96.50 238 GLN A O 1
ATOM 1887 N N . THR A 1 239 ? 60.023 9.236 -77.202 1.00 96.31 239 THR A N 1
ATOM 1888 C CA . THR A 1 239 ? 61.490 9.164 -77.208 1.00 96.31 239 THR A CA 1
ATOM 1889 C C . THR A 1 239 ? 62.010 8.505 -78.486 1.00 96.31 239 THR A C 1
ATOM 1891 O O . THR A 1 239 ? 62.981 8.970 -79.090 1.00 96.31 239 THR A O 1
ATOM 1894 N N . THR A 1 240 ? 61.354 7.434 -78.932 1.00 96.88 240 THR A N 1
ATOM 1895 C CA . THR A 1 240 ? 61.709 6.718 -80.162 1.00 96.88 240 THR A CA 1
ATOM 1896 C C . THR A 1 240 ? 61.480 7.587 -81.396 1.00 96.88 240 THR A C 1
ATOM 1898 O O . THR A 1 240 ? 62.381 7.715 -82.226 1.00 96.88 240 THR A O 1
ATOM 1901 N N . MET A 1 241 ? 60.327 8.250 -81.489 1.00 95.38 241 MET A N 1
ATOM 1902 C CA . MET A 1 241 ? 60.008 9.185 -82.570 1.00 95.38 241 MET A CA 1
ATOM 1903 C C . MET A 1 241 ? 60.992 10.357 -82.619 1.00 95.38 241 MET A C 1
ATOM 1905 O O . MET A 1 241 ? 61.449 10.726 -83.700 1.00 95.38 241 MET A O 1
ATOM 1909 N N . ALA A 1 242 ? 61.378 10.909 -81.466 1.00 95.50 242 ALA A N 1
ATOM 1910 C CA . ALA A 1 242 ? 62.372 11.976 -81.390 1.00 95.50 242 ALA A CA 1
ATOM 1911 C C . ALA A 1 242 ? 63.742 11.520 -81.925 1.00 95.50 242 ALA A C 1
ATOM 1913 O O . ALA A 1 242 ? 64.351 12.223 -82.733 1.00 95.50 242 ALA A O 1
ATOM 1914 N N . LYS A 1 243 ? 64.203 10.319 -81.544 1.00 95.50 243 LYS A N 1
ATOM 1915 C CA . LYS A 1 243 ? 65.446 9.723 -82.071 1.00 95.50 243 LYS A CA 1
ATOM 1916 C C . LYS A 1 243 ? 65.372 9.484 -83.578 1.00 95.50 243 LYS A C 1
ATOM 1918 O O . LYS A 1 243 ? 66.302 9.839 -84.295 1.00 95.50 243 LYS A O 1
ATOM 1923 N N . GLN A 1 244 ? 64.270 8.911 -84.065 1.00 95.38 244 GLN A N 1
ATOM 1924 C CA . GLN A 1 244 ? 64.060 8.685 -85.497 1.00 95.38 244 GLN A CA 1
ATOM 1925 C C . GLN A 1 244 ? 64.076 10.000 -86.278 1.00 95.38 244 GLN A C 1
ATOM 1927 O O . GLN A 1 244 ? 64.759 10.091 -87.294 1.00 95.38 244 GLN A O 1
ATOM 1932 N N . HIS A 1 245 ? 63.389 11.033 -85.781 1.00 95.31 245 HIS A N 1
ATOM 1933 C CA . HIS A 1 245 ? 63.377 12.355 -86.399 1.00 95.31 245 HIS A CA 1
ATOM 1934 C C . HIS A 1 245 ? 64.780 12.977 -86.459 1.00 95.31 245 HIS A C 1
ATOM 1936 O O . HIS A 1 245 ? 65.171 13.513 -87.494 1.00 95.31 245 HIS A O 1
ATOM 1942 N N . LEU A 1 246 ? 65.562 12.863 -85.381 1.00 95.31 246 LEU A N 1
ATOM 1943 C CA . LEU A 1 246 ? 66.944 13.341 -85.332 1.00 95.31 246 LEU A CA 1
ATOM 1944 C C . LEU A 1 246 ? 67.840 12.597 -86.337 1.00 95.31 246 LEU A C 1
ATOM 1946 O O . LEU A 1 246 ? 68.587 13.234 -87.074 1.00 95.31 246 LEU A O 1
ATOM 1950 N N . ASN A 1 247 ? 67.724 11.267 -86.407 1.00 94.94 247 ASN A N 1
ATOM 1951 C CA . ASN A 1 247 ? 68.468 10.443 -87.363 1.00 94.94 247 ASN A CA 1
ATOM 1952 C C . ASN A 1 247 ? 68.123 10.808 -88.810 1.00 94.94 247 ASN A C 1
ATOM 1954 O O . ASN A 1 247 ? 69.024 11.004 -89.615 1.00 94.94 247 ASN A O 1
ATOM 1958 N N . LEU A 1 248 ? 66.833 10.956 -89.128 1.00 95.69 248 LEU A N 1
ATOM 1959 C CA . LEU A 1 248 ? 66.369 11.420 -90.440 1.00 95.69 248 LEU A CA 1
ATOM 1960 C C . LEU A 1 248 ? 66.935 12.802 -90.780 1.00 95.69 248 LEU A C 1
ATOM 1962 O O . LEU A 1 248 ? 67.360 13.030 -91.910 1.00 95.69 248 LEU A O 1
ATOM 1966 N N . LYS A 1 249 ? 66.966 13.723 -89.810 1.00 95.50 249 LYS A N 1
ATOM 1967 C CA . LYS A 1 249 ? 67.523 15.068 -89.991 1.00 95.50 249 LYS A CA 1
ATOM 1968 C C . LYS A 1 249 ? 69.016 15.019 -90.324 1.00 95.50 249 LYS A C 1
ATOM 1970 O O . LYS A 1 249 ? 69.422 15.662 -91.287 1.00 95.50 249 LYS A O 1
ATOM 1975 N N . TYR A 1 250 ? 69.807 14.254 -89.570 1.00 93.88 250 TYR A N 1
ATOM 1976 C CA . TYR A 1 250 ? 71.241 14.101 -89.836 1.00 93.88 250 TYR A CA 1
ATOM 1977 C C . TYR A 1 250 ? 71.514 13.386 -91.164 1.00 93.88 250 TYR A C 1
ATOM 1979 O O . TYR A 1 250 ? 72.273 13.913 -91.965 1.00 93.88 250 TYR A O 1
ATOM 1987 N N . ASP A 1 251 ? 70.820 12.283 -91.462 1.00 95.00 251 ASP A N 1
ATOM 1988 C CA . ASP A 1 251 ? 70.930 11.581 -92.753 1.00 95.00 251 ASP A CA 1
ATOM 1989 C C . ASP A 1 251 ? 70.573 12.500 -93.938 1.00 95.00 251 ASP A C 1
ATOM 1991 O O . ASP A 1 251 ? 71.208 12.463 -94.991 1.00 95.00 251 ASP A O 1
ATOM 1995 N N . THR A 1 252 ? 69.584 13.383 -93.763 1.00 94.00 252 THR A N 1
ATOM 1996 C CA . THR A 1 252 ? 69.232 14.388 -94.776 1.00 94.00 252 THR A CA 1
ATOM 1997 C C . THR A 1 252 ? 70.330 15.443 -94.928 1.00 94.00 252 THR A C 1
ATOM 1999 O O . THR A 1 252 ? 70.660 15.796 -96.059 1.00 94.00 252 THR A O 1
ATOM 2002 N N . TYR A 1 253 ? 70.918 15.937 -93.832 1.00 93.31 253 TYR A N 1
ATOM 2003 C CA . TYR A 1 253 ? 72.050 16.867 -93.903 1.00 93.31 253 TYR A CA 1
ATOM 2004 C C . TYR A 1 253 ? 73.259 16.246 -94.602 1.00 93.31 253 TYR A C 1
ATOM 2006 O O . TYR A 1 253 ? 73.795 16.872 -95.513 1.00 93.31 253 TYR A O 1
ATOM 2014 N N . ASP A 1 254 ? 73.619 15.008 -94.261 1.00 93.94 254 ASP A N 1
ATOM 2015 C CA . ASP A 1 254 ? 74.722 14.284 -94.900 1.00 93.94 254 ASP A CA 1
ATOM 2016 C C . ASP A 1 254 ? 74.472 14.100 -96.406 1.00 93.94 254 ASP A C 1
ATOM 2018 O O . ASP A 1 254 ? 75.359 14.326 -97.232 1.00 93.94 254 ASP A O 1
ATOM 2022 N N . LYS A 1 255 ? 73.237 13.757 -96.801 1.00 95.25 255 LYS A N 1
ATOM 2023 C CA . LYS A 1 255 ? 72.849 13.663 -98.219 1.00 95.25 255 LYS A CA 1
ATOM 2024 C C . LYS A 1 255 ? 72.914 15.006 -98.943 1.00 95.25 255 LYS A C 1
ATOM 2026 O O . LYS A 1 255 ? 73.360 15.037 -100.088 1.00 95.25 255 LYS A O 1
ATOM 2031 N N . ILE A 1 256 ? 72.470 16.098 -98.316 1.00 94.69 256 ILE A N 1
ATOM 2032 C CA . ILE A 1 256 ? 72.542 17.450 -98.893 1.00 94.69 256 ILE A CA 1
ATOM 2033 C C . ILE A 1 256 ? 73.996 17.879 -99.072 1.00 94.69 256 ILE A C 1
ATOM 2035 O O . ILE A 1 256 ? 74.325 18.431 -100.120 1.00 94.69 256 ILE A O 1
ATOM 2039 N N . ASP A 1 257 ? 74.867 17.607 -98.100 1.00 93.88 257 ASP A N 1
ATOM 2040 C CA . ASP A 1 257 ? 76.294 17.912 -98.209 1.00 93.88 257 ASP A CA 1
ATOM 2041 C C . ASP A 1 257 ? 76.942 17.103 -99.344 1.00 93.88 257 ASP A C 1
ATOM 2043 O O . ASP A 1 257 ? 77.601 17.657 -100.224 1.00 93.88 257 ASP A O 1
ATOM 2047 N N . GLY A 1 258 ? 76.641 15.802 -99.427 1.00 94.06 258 GLY A N 1
ATOM 2048 C CA . GLY A 1 258 ? 77.069 14.946 -100.537 1.00 94.06 258 GLY A CA 1
ATOM 2049 C C . GLY A 1 258 ? 76.581 15.431 -101.911 1.00 94.06 258 GLY A C 1
ATOM 2050 O O . GLY A 1 258 ? 77.355 15.449 -102.877 1.00 94.06 258 GLY A O 1
ATOM 2051 N N . LEU A 1 259 ? 75.320 15.870 -102.012 1.00 94.69 259 LEU A N 1
ATOM 2052 C CA . LEU A 1 259 ? 74.782 16.504 -103.221 1.00 94.69 259 LEU A CA 1
ATOM 2053 C C . LEU A 1 259 ? 75.492 17.826 -103.524 1.00 94.69 259 LEU A C 1
ATOM 2055 O O . LEU A 1 259 ? 75.846 18.055 -104.675 1.00 94.69 259 LEU A O 1
ATOM 2059 N N . THR A 1 260 ? 75.729 18.666 -102.517 1.00 95.44 260 THR A N 1
ATOM 2060 C CA . THR A 1 260 ? 76.416 19.960 -102.655 1.00 95.44 260 THR A CA 1
ATOM 2061 C C . THR A 1 260 ? 77.820 19.761 -103.211 1.00 95.44 260 THR A C 1
ATOM 2063 O O . THR A 1 260 ? 78.184 20.387 -104.203 1.00 95.44 260 THR A O 1
ATOM 2066 N N . ASN A 1 261 ? 78.578 18.814 -102.657 1.00 94.00 261 ASN A N 1
ATOM 2067 C CA . ASN A 1 261 ? 79.900 18.446 -103.157 1.00 94.00 261 ASN A CA 1
ATOM 2068 C C . ASN A 1 261 ? 79.844 17.935 -104.607 1.00 94.00 261 ASN A C 1
ATOM 2070 O O . ASN A 1 261 ? 80.678 18.309 -105.433 1.00 94.00 261 ASN A O 1
ATOM 2074 N N . SER A 1 262 ? 78.836 17.122 -104.942 1.00 94.50 262 SER A N 1
ATOM 2075 C CA . SER A 1 262 ? 78.628 16.623 -106.309 1.00 94.50 262 SER A CA 1
ATOM 2076 C C . SER A 1 262 ? 78.266 17.740 -107.297 1.00 94.50 262 SER A C 1
ATOM 2078 O O . SER A 1 262 ? 78.759 17.738 -108.425 1.00 94.50 262 SER A O 1
ATOM 2080 N N . VAL A 1 263 ? 77.435 18.705 -106.890 1.00 94.69 263 VAL A N 1
ATOM 2081 C CA . VAL A 1 263 ? 77.080 19.889 -107.689 1.00 94.69 263 VAL A CA 1
ATOM 2082 C C . VAL A 1 263 ? 78.309 20.760 -107.912 1.00 94.69 263 VAL A C 1
ATOM 2084 O O . VAL A 1 263 ? 78.618 21.038 -109.065 1.00 94.69 263 VAL A O 1
ATOM 2087 N N . SER A 1 264 ? 79.070 21.085 -106.864 1.00 94.06 264 SER A N 1
ATOM 2088 C CA . SER A 1 264 ? 80.323 21.844 -106.978 1.00 94.06 264 SER A CA 1
ATOM 2089 C C . SER A 1 264 ? 81.320 21.173 -107.930 1.00 94.06 264 SER A C 1
ATOM 2091 O O . SER A 1 264 ? 81.935 21.831 -108.769 1.00 94.06 264 SER A O 1
ATOM 2093 N N . ALA A 1 265 ? 81.459 19.843 -107.858 1.00 93.00 265 ALA A N 1
ATOM 2094 C CA . ALA A 1 265 ? 82.313 19.089 -108.776 1.00 93.00 265 ALA A CA 1
ATOM 2095 C C . ALA A 1 265 ? 81.804 19.146 -110.227 1.00 93.00 265 ALA A C 1
ATOM 2097 O O . ALA A 1 265 ? 82.598 19.251 -111.165 1.00 93.00 265 ALA A O 1
ATOM 2098 N N . ASN A 1 266 ? 80.487 19.085 -110.426 1.00 93.38 266 ASN A N 1
ATOM 2099 C CA . ASN A 1 266 ? 79.880 19.214 -111.747 1.00 93.38 266 ASN A CA 1
ATOM 2100 C C . ASN A 1 266 ? 80.003 20.640 -112.304 1.00 93.38 266 ASN A C 1
ATOM 2102 O O . ASN A 1 266 ? 80.308 20.783 -113.482 1.00 93.38 266 ASN A O 1
ATOM 2106 N N . GLU A 1 267 ? 79.833 21.684 -111.492 1.00 94.62 267 GLU A N 1
ATOM 2107 C CA . GLU A 1 267 ? 80.048 23.084 -111.889 1.00 94.62 267 GLU A CA 1
ATOM 2108 C C . GLU A 1 267 ? 81.498 23.335 -112.318 1.00 94.62 267 GLU A C 1
ATOM 2110 O O . GLU A 1 267 ? 81.741 23.963 -113.354 1.00 94.62 267 GLU A O 1
ATOM 2115 N N . ALA A 1 268 ? 82.469 22.780 -111.584 1.00 91.94 268 ALA A N 1
ATOM 2116 C CA . ALA A 1 268 ? 83.879 22.827 -111.966 1.00 91.94 268 ALA A CA 1
ATOM 2117 C C . ALA A 1 268 ? 84.116 22.146 -113.325 1.00 91.94 268 ALA A C 1
ATOM 2119 O O . ALA A 1 268 ? 84.744 22.735 -114.206 1.00 91.94 268 ALA A O 1
ATOM 2120 N N . LYS A 1 269 ? 83.541 20.953 -113.540 1.00 94.06 269 LYS A N 1
ATOM 2121 C CA . LYS A 1 269 ? 83.599 20.260 -114.840 1.00 94.06 269 LYS A CA 1
ATOM 2122 C C . LYS A 1 269 ? 82.936 21.054 -115.965 1.00 94.06 269 LYS A C 1
ATOM 2124 O O . LYS A 1 269 ? 83.479 21.098 -117.061 1.00 94.06 269 LYS A O 1
ATOM 2129 N N . ILE A 1 270 ? 81.777 21.675 -115.727 1.00 92.62 270 ILE A N 1
ATOM 2130 C CA . ILE A 1 270 ? 81.095 22.525 -116.720 1.00 92.62 270 ILE A CA 1
ATOM 2131 C C . ILE A 1 270 ? 81.973 23.724 -117.080 1.00 92.62 270 ILE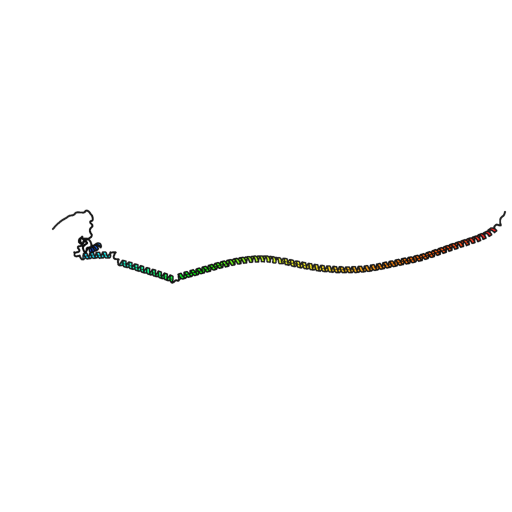 A C 1
ATOM 2133 O O . ILE A 1 270 ? 82.072 24.072 -118.255 1.00 92.62 270 ILE A O 1
ATOM 2137 N N . THR A 1 271 ? 82.629 24.334 -116.094 1.00 92.25 271 THR A N 1
ATOM 2138 C CA . THR A 1 271 ? 83.550 25.457 -116.309 1.00 92.25 271 THR A CA 1
ATOM 2139 C C . THR A 1 271 ? 84.745 25.025 -117.156 1.00 92.25 271 THR A C 1
ATOM 2141 O O . THR A 1 271 ? 85.070 25.693 -118.135 1.00 92.25 271 THR A O 1
ATOM 2144 N N . GLU A 1 272 ? 85.355 23.880 -116.838 1.00 91.25 272 GLU A N 1
ATOM 2145 C CA . GLU A 1 272 ? 86.454 23.303 -117.618 1.00 91.25 272 GLU A CA 1
ATOM 2146 C C . GLU A 1 272 ? 86.022 22.987 -119.058 1.00 91.25 272 GLU A C 1
ATOM 2148 O O . GLU A 1 272 ? 86.680 23.407 -120.007 1.00 91.25 272 GLU A O 1
ATOM 2153 N N . LEU A 1 273 ? 84.882 22.311 -119.240 1.00 90.19 273 LEU A N 1
ATOM 2154 C CA . LEU A 1 273 ? 84.302 22.031 -120.557 1.00 90.19 273 LEU A CA 1
ATOM 2155 C C . LEU A 1 273 ? 84.011 23.317 -121.336 1.00 90.19 273 LEU A C 1
ATOM 2157 O O . LEU A 1 273 ? 84.283 23.377 -122.531 1.00 90.19 273 LEU A O 1
ATOM 2161 N N . SER A 1 274 ? 83.494 24.356 -120.678 1.00 88.00 274 SER A N 1
ATOM 2162 C CA . SER A 1 274 ? 83.216 25.649 -121.314 1.00 88.00 274 SER A CA 1
ATOM 2163 C C . SER A 1 274 ? 84.506 26.317 -121.792 1.00 88.00 274 SER A C 1
ATOM 2165 O O . SER A 1 274 ? 84.569 26.759 -122.937 1.00 88.00 274 SER A O 1
ATOM 2167 N N . GLN A 1 275 ? 85.562 26.310 -120.970 1.00 88.44 275 GLN A N 1
ATOM 2168 C CA . GLN A 1 275 ? 86.891 26.790 -121.367 1.00 88.44 275 GLN A CA 1
ATOM 2169 C C . GLN A 1 275 ? 87.473 25.972 -122.527 1.00 88.44 275 GLN A C 1
ATOM 2171 O O . GLN A 1 275 ? 88.049 26.541 -123.453 1.00 88.44 275 GLN A O 1
ATOM 2176 N N . GLN A 1 276 ? 87.304 24.646 -122.515 1.00 89.06 276 GLN A N 1
ATOM 2177 C CA . GLN A 1 276 ? 87.728 23.781 -123.619 1.00 89.06 276 GLN A CA 1
ATOM 2178 C C . GLN A 1 276 ? 86.970 24.100 -124.916 1.00 89.06 276 GLN A C 1
ATOM 2180 O O . GLN A 1 276 ? 87.592 24.178 -125.973 1.00 89.06 276 GLN A O 1
ATOM 2185 N N . VAL A 1 277 ? 85.654 24.332 -124.851 1.00 85.69 277 VAL A N 1
ATOM 2186 C CA . VAL A 1 277 ? 84.837 24.739 -126.008 1.00 85.69 277 VAL A CA 1
ATOM 2187 C C . VAL A 1 277 ? 85.267 26.110 -126.532 1.00 85.69 277 VAL A C 1
ATOM 2189 O O . VAL A 1 277 ? 85.406 26.278 -127.742 1.00 85.69 277 VAL A O 1
ATOM 2192 N N . GLU A 1 278 ? 85.522 27.087 -125.661 1.00 85.31 278 GLU A N 1
ATOM 2193 C CA . GLU A 1 278 ? 86.050 28.396 -126.066 1.00 85.31 278 GLU A CA 1
ATOM 2194 C C . GLU A 1 278 ? 87.423 28.277 -126.736 1.00 85.31 278 GLU A C 1
ATOM 2196 O O . GLU A 1 278 ? 87.649 28.877 -127.789 1.00 85.31 278 GLU A O 1
ATOM 2201 N N . ALA A 1 279 ? 88.319 27.460 -126.177 1.00 81.50 279 ALA A N 1
ATOM 2202 C CA . ALA A 1 279 ? 89.626 27.188 -126.763 1.00 81.50 279 ALA A CA 1
ATOM 2203 C C . ALA A 1 279 ? 89.500 26.523 -128.144 1.00 81.50 279 ALA A C 1
ATOM 2205 O O . ALA A 1 279 ? 90.144 26.969 -129.096 1.00 81.50 279 ALA A O 1
ATOM 2206 N N . GLN A 1 280 ? 88.627 25.520 -128.286 1.00 80.00 280 GLN A N 1
ATOM 2207 C CA . GLN A 1 280 ? 88.344 24.884 -129.575 1.00 80.00 280 GLN A CA 1
ATOM 2208 C C . GLN A 1 280 ? 87.747 25.869 -130.584 1.00 80.00 280 GLN A C 1
ATOM 2210 O O . GLN A 1 280 ? 88.185 25.905 -131.731 1.00 80.00 280 GLN A O 1
ATOM 2215 N N . ASN A 1 281 ? 86.799 26.714 -130.176 1.00 81.12 281 ASN A N 1
ATOM 2216 C CA . ASN A 1 281 ? 86.230 27.745 -131.044 1.00 81.12 281 ASN A CA 1
ATOM 2217 C C . ASN A 1 281 ? 87.292 28.762 -131.494 1.00 81.12 281 ASN A C 1
ATOM 2219 O O . ASN A 1 281 ? 87.299 29.171 -132.656 1.00 81.12 281 ASN A O 1
ATOM 2223 N N . ALA A 1 282 ? 88.226 29.135 -130.615 1.00 77.88 282 ALA A N 1
ATOM 2224 C CA . ALA A 1 282 ? 89.352 29.997 -130.965 1.00 77.88 282 ALA A CA 1
ATOM 2225 C C . ALA A 1 282 ? 90.336 29.314 -131.936 1.00 77.88 282 ALA A C 1
ATOM 2227 O O . ALA A 1 282 ? 90.855 29.966 -132.847 1.00 77.88 282 ALA A O 1
ATOM 2228 N N . GLU A 1 283 ? 90.587 28.010 -131.788 1.00 77.81 283 GLU A N 1
ATOM 2229 C CA . GLU A 1 283 ? 91.371 27.234 -132.758 1.00 77.81 283 GLU A CA 1
ATOM 2230 C C . GLU A 1 283 ? 90.668 27.116 -134.116 1.00 77.81 283 GLU A C 1
ATOM 2232 O O . GLU A 1 283 ? 91.313 27.311 -135.148 1.00 77.81 283 GLU A O 1
ATOM 2237 N N . ILE A 1 284 ? 89.350 26.885 -134.137 1.00 74.31 284 ILE A N 1
ATOM 2238 C CA . ILE A 1 284 ? 88.536 26.886 -135.362 1.00 74.31 284 ILE A CA 1
ATOM 2239 C C . ILE A 1 284 ? 88.608 28.252 -136.049 1.00 74.31 284 ILE A C 1
ATOM 2241 O O . ILE A 1 284 ? 88.820 28.306 -137.260 1.00 74.31 284 ILE A O 1
ATOM 2245 N N . ALA A 1 285 ? 88.508 29.353 -135.299 1.00 70.94 285 ALA A N 1
ATOM 2246 C CA . ALA A 1 285 ? 88.639 30.700 -135.849 1.00 70.94 285 ALA A CA 1
ATOM 2247 C C . ALA A 1 285 ? 90.021 30.927 -136.491 1.00 70.94 285 ALA A C 1
ATOM 2249 O O . ALA A 1 285 ? 90.106 31.442 -137.605 1.00 70.94 285 ALA A O 1
ATOM 2250 N N . LYS A 1 286 ? 91.108 30.469 -135.851 1.00 73.50 286 LYS A N 1
ATOM 2251 C CA . LYS A 1 286 ? 92.462 30.512 -136.440 1.00 73.50 286 LYS A CA 1
ATOM 2252 C C . LYS A 1 286 ? 92.587 29.634 -137.688 1.00 73.50 286 LYS A C 1
ATOM 2254 O O . LYS A 1 286 ? 93.275 30.012 -138.635 1.00 73.50 286 LYS A O 1
ATOM 2259 N N . ALA A 1 287 ? 91.948 28.466 -137.710 1.00 66.69 287 ALA A N 1
ATOM 2260 C CA . ALA A 1 287 ? 91.935 27.587 -138.876 1.00 66.69 287 ALA A CA 1
ATOM 2261 C C . ALA A 1 287 ? 91.145 28.204 -140.045 1.00 66.69 287 ALA A C 1
ATOM 2263 O O . ALA A 1 287 ? 91.623 28.168 -141.179 1.00 66.69 287 ALA A O 1
ATOM 2264 N N . GLN A 1 288 ? 89.995 28.832 -139.768 1.00 59.56 288 GLN A N 1
ATOM 2265 C CA . GLN A 1 288 ? 89.197 29.564 -140.754 1.00 59.56 288 GLN A CA 1
ATOM 2266 C C . GLN A 1 288 ? 89.959 30.758 -141.337 1.00 59.56 288 GLN A C 1
ATOM 2268 O O . GLN A 1 288 ? 89.990 30.919 -142.559 1.00 59.56 288 GLN A O 1
ATOM 2273 N N . ASP A 1 289 ? 90.643 31.538 -140.499 1.00 61.97 289 ASP A N 1
ATOM 2274 C CA . ASP A 1 289 ? 91.488 32.655 -140.936 1.00 61.97 289 ASP A CA 1
ATOM 2275 C C . ASP A 1 289 ? 92.640 32.170 -141.837 1.00 61.97 289 ASP A C 1
ATOM 2277 O O . ASP A 1 289 ? 92.880 32.703 -142.921 1.00 61.97 289 ASP A O 1
ATOM 2281 N N . LYS A 1 290 ? 93.272 31.042 -141.484 1.00 59.84 290 LYS A N 1
ATOM 2282 C CA . LYS A 1 290 ? 94.316 30.409 -142.307 1.00 59.84 290 LYS A CA 1
ATOM 2283 C C . LYS A 1 290 ? 93.783 29.881 -143.649 1.00 59.84 290 LYS A C 1
ATOM 2285 O O . LYS A 1 290 ? 94.489 29.972 -144.656 1.00 59.84 290 LYS A O 1
ATOM 2290 N N . THR A 1 291 ? 92.554 29.356 -143.696 1.00 59.19 291 THR A N 1
ATOM 2291 C CA . THR A 1 291 ? 91.897 28.956 -144.957 1.00 59.19 291 THR A CA 1
ATOM 2292 C C . THR A 1 291 ? 91.460 30.150 -145.809 1.00 59.19 291 THR A C 1
ATOM 2294 O O . THR A 1 291 ? 91.575 30.081 -147.031 1.00 59.19 291 THR A O 1
ATOM 2297 N N . MET A 1 292 ? 91.047 31.266 -145.195 1.00 55.53 292 MET A N 1
ATOM 2298 C CA . MET A 1 292 ? 90.788 32.532 -145.894 1.00 55.53 292 MET A CA 1
ATOM 2299 C C . MET A 1 292 ? 92.073 33.100 -146.505 1.00 55.53 292 MET A C 1
ATOM 2301 O O . MET A 1 292 ? 92.063 33.530 -147.654 1.00 55.53 292 MET A O 1
ATOM 2305 N N . LEU A 1 293 ? 93.205 33.002 -145.803 1.00 56.22 293 LEU A N 1
ATOM 2306 C CA . LEU A 1 293 ? 94.524 33.379 -146.325 1.00 56.22 293 LEU A CA 1
ATOM 2307 C C . LEU A 1 293 ? 94.928 32.549 -147.558 1.00 56.22 293 LEU A C 1
ATOM 2309 O O . LEU A 1 293 ? 95.407 33.107 -148.546 1.00 56.22 293 LEU A O 1
ATOM 2313 N N . TRP A 1 294 ? 94.679 31.234 -147.544 1.00 54.94 294 TRP A N 1
ATOM 2314 C CA . TRP A 1 294 ? 94.913 30.361 -148.706 1.00 54.94 294 TRP A CA 1
ATOM 2315 C C . TRP A 1 294 ? 93.947 30.630 -149.872 1.00 54.94 294 TRP A C 1
ATOM 2317 O O . TRP A 1 294 ? 94.375 30.609 -151.026 1.00 54.94 294 TRP A O 1
ATOM 2327 N N . LEU A 1 295 ? 92.671 30.925 -149.603 1.00 55.12 295 LEU A N 1
ATOM 2328 C CA . LEU A 1 295 ? 91.689 31.274 -150.639 1.00 55.12 295 LEU A CA 1
ATOM 2329 C C . LEU A 1 295 ? 91.985 32.632 -151.295 1.00 55.12 295 LEU A C 1
ATOM 2331 O O . LEU A 1 295 ? 91.876 32.750 -152.515 1.00 55.12 295 LEU A O 1
ATOM 2335 N N . VAL A 1 296 ? 92.417 33.635 -150.525 1.00 58.22 296 VAL A N 1
ATOM 2336 C CA . VAL A 1 296 ? 92.818 34.952 -151.053 1.00 58.22 296 VAL A CA 1
ATOM 2337 C C . VAL A 1 296 ? 94.113 34.850 -151.864 1.00 58.22 296 VAL A C 1
ATOM 2339 O O . VAL A 1 296 ? 94.200 35.428 -152.949 1.00 58.22 296 VAL A O 1
ATOM 2342 N N . ALA A 1 297 ? 95.088 34.055 -151.412 1.00 55.75 297 ALA A N 1
ATOM 2343 C CA . ALA A 1 297 ? 96.289 33.772 -152.198 1.00 55.75 297 ALA A CA 1
ATOM 2344 C C . ALA A 1 297 ? 95.964 33.015 -153.504 1.00 55.75 297 ALA A C 1
ATOM 2346 O O . ALA A 1 297 ? 96.529 33.326 -154.552 1.00 55.75 297 ALA A O 1
ATOM 2347 N N . GLY A 1 298 ? 95.016 32.071 -153.471 1.00 54.88 298 GLY A N 1
ATOM 2348 C CA . GLY A 1 298 ? 94.565 31.325 -154.650 1.00 54.88 298 GLY A CA 1
ATOM 2349 C C . GLY A 1 298 ? 93.790 32.172 -155.668 1.00 54.88 298 GLY A C 1
ATOM 2350 O O . GLY A 1 298 ? 94.008 32.041 -156.871 1.00 54.88 298 GLY A O 1
ATOM 2351 N N . LEU A 1 299 ? 92.927 33.086 -155.211 1.00 53.19 299 LEU A N 1
ATOM 2352 C CA . LEU A 1 299 ? 92.157 33.978 -156.089 1.00 53.19 299 LEU A CA 1
ATOM 2353 C C . LEU A 1 299 ? 93.003 35.123 -156.676 1.00 53.19 299 LEU A C 1
ATOM 2355 O O . LEU A 1 299 ? 92.753 35.540 -157.808 1.00 53.19 299 LEU A O 1
ATOM 2359 N N . GLY A 1 300 ? 94.046 35.582 -155.974 1.00 53.50 300 GLY A N 1
ATOM 2360 C CA . GLY A 1 300 ? 94.972 36.603 -156.482 1.00 53.50 300 GLY A CA 1
ATOM 2361 C C . GLY A 1 300 ? 95.772 36.163 -157.717 1.00 53.50 300 GLY A C 1
ATOM 2362 O O . GLY A 1 300 ? 96.009 36.969 -158.614 1.00 53.50 300 GLY A O 1
ATOM 2363 N N . VAL A 1 301 ? 96.128 34.877 -157.822 1.00 55.88 301 VAL A N 1
ATOM 2364 C CA . VAL A 1 301 ? 96.839 34.332 -158.998 1.00 55.88 301 VAL A CA 1
ATOM 2365 C C . VAL A 1 301 ? 95.903 34.167 -160.204 1.00 55.88 301 VAL A C 1
ATOM 2367 O O . VAL A 1 301 ? 96.331 34.325 -161.345 1.00 55.88 301 VAL A O 1
ATOM 2370 N N . ILE A 1 302 ? 94.609 33.922 -159.977 1.00 53.53 302 ILE A N 1
ATOM 2371 C CA . ILE A 1 302 ? 93.624 33.709 -161.051 1.00 53.53 302 ILE A CA 1
ATOM 2372 C C . ILE A 1 302 ? 93.142 35.042 -161.653 1.00 53.53 302 ILE A C 1
ATOM 2374 O O . ILE A 1 302 ? 92.923 35.123 -162.861 1.00 53.53 302 ILE A O 1
ATOM 2378 N N . LEU A 1 303 ? 93.075 36.123 -160.866 1.00 52.22 303 LEU A N 1
ATOM 2379 C CA . LEU A 1 303 ? 92.752 37.464 -161.382 1.00 52.22 303 LEU A CA 1
ATOM 2380 C C . LEU A 1 303 ? 93.915 38.137 -162.140 1.00 52.22 303 LEU A C 1
ATOM 2382 O O . LEU A 1 303 ? 93.673 39.033 -162.945 1.00 52.22 303 LEU A O 1
ATOM 2386 N N . GLY A 1 304 ? 95.158 37.669 -161.973 1.00 48.91 304 GLY A N 1
ATOM 2387 C CA . GLY A 1 304 ? 96.315 38.134 -162.753 1.00 48.91 304 GLY A CA 1
ATOM 2388 C C . GLY A 1 304 ? 96.389 37.595 -164.191 1.00 48.91 304 GLY A C 1
ATOM 2389 O O . GLY A 1 304 ? 97.074 38.183 -165.023 1.00 48.91 304 GLY A O 1
ATOM 2390 N N . ALA A 1 305 ? 95.672 36.513 -164.519 1.00 52.69 305 ALA A N 1
ATOM 2391 C CA . ALA A 1 305 ? 95.735 35.876 -165.842 1.00 52.69 305 ALA A CA 1
ATOM 2392 C C . ALA A 1 305 ? 94.630 36.325 -166.824 1.00 52.69 305 ALA A C 1
ATOM 2394 O O . ALA A 1 305 ? 94.712 36.019 -168.010 1.00 52.69 305 ALA A O 1
ATOM 2395 N N . VAL A 1 306 ? 93.616 37.077 -166.371 1.00 52.31 306 VAL A N 1
ATOM 2396 C CA . VAL A 1 306 ? 92.447 37.478 -167.194 1.00 52.31 306 VAL A CA 1
ATOM 2397 C C . VAL A 1 306 ? 92.500 38.959 -167.636 1.00 52.31 306 VAL A C 1
ATOM 2399 O O . VAL A 1 306 ? 91.625 39.435 -168.348 1.00 52.31 306 VAL A O 1
ATOM 2402 N N . GLY A 1 307 ? 93.577 39.686 -167.311 1.00 47.16 307 GLY A N 1
ATOM 2403 C CA . GLY A 1 307 ? 93.834 41.064 -167.773 1.00 47.16 307 GLY A CA 1
ATOM 2404 C C . GLY A 1 307 ? 94.561 41.191 -169.123 1.00 47.16 307 GLY A C 1
ATOM 2405 O O . GLY A 1 307 ? 94.889 42.300 -169.534 1.00 47.16 307 GLY A O 1
ATOM 2406 N N . ILE A 1 308 ? 94.821 40.085 -169.827 1.00 55.09 308 ILE A N 1
ATOM 2407 C CA . ILE A 1 308 ? 95.336 40.081 -171.207 1.00 55.09 308 ILE A CA 1
ATOM 2408 C C . ILE A 1 308 ? 94.133 39.959 -172.156 1.00 55.09 308 ILE A C 1
ATOM 2410 O O . ILE A 1 308 ? 93.944 38.907 -172.741 1.00 55.09 308 ILE A O 1
ATOM 2414 N N . PHE A 1 309 ? 93.273 40.985 -172.244 1.00 47.59 309 PHE A N 1
ATOM 2415 C CA . PHE A 1 309 ? 92.385 41.272 -173.394 1.00 47.59 309 PHE A CA 1
ATOM 2416 C C . PHE A 1 309 ? 91.573 42.568 -173.152 1.00 47.59 309 PHE A C 1
ATOM 2418 O O . PHE A 1 309 ? 90.441 42.506 -172.685 1.00 47.59 309 PHE A O 1
ATOM 2425 N N . MET A 1 310 ? 92.150 43.742 -173.460 1.00 34.41 310 MET A N 1
ATOM 2426 C CA . MET A 1 310 ? 91.601 44.815 -174.333 1.00 34.41 310 MET A CA 1
ATOM 2427 C C . MET A 1 310 ? 92.347 46.171 -174.176 1.00 34.41 310 MET A C 1
ATOM 2429 O O . MET A 1 310 ? 93.074 46.341 -173.203 1.00 34.41 310 MET A O 1
ATOM 2433 N N . PRO A 1 311 ? 92.269 47.075 -175.182 1.00 52.88 311 PRO A N 1
ATOM 2434 C CA . PRO A 1 311 ? 93.348 47.984 -175.593 1.00 52.88 311 PRO A CA 1
ATOM 2435 C C . PRO A 1 311 ? 93.178 49.465 -175.182 1.00 52.88 311 PRO A C 1
ATOM 2437 O O . PRO A 1 311 ? 92.063 49.893 -174.911 1.00 52.88 311 PRO A O 1
ATOM 2440 N N . GLN A 1 312 ? 94.302 50.200 -175.296 1.00 43.72 312 GLN A N 1
ATOM 2441 C CA . GLN A 1 312 ? 94.547 51.660 -175.188 1.00 43.72 312 GLN A CA 1
ATOM 2442 C C . GLN A 1 312 ? 94.172 52.361 -173.878 1.00 43.72 312 GLN A C 1
ATOM 2444 O O . GLN A 1 312 ? 92.972 52.560 -173.606 1.00 43.72 312 GLN A O 1
#

Radius of gyration: 118.44 Å; chains: 1; bounding box: 223×68×315 Å

Sequence (312 aa):
MKKTLAFFVVTVFVVSAFSLGFTDVGEDHWAYDYVMKLVEKGVIPVDEPTFRGYEPLTRSDAAVWMSRLITYLENSPEIAKTSDLSYLEAKVGDLSKKVNNVESQFNSLNEQLQANDLLSDLQATYQDVKKTAYRAKNMGDALETDLLAISQDVSGLKATVEETKSLAEQNQMFVKALPSLSQKVAANEKKIASLEESQAVMTKQHLDLKYETFDKIDELTNKLSTYEERIVSLEEFQTTMAKQHLNLKYDTYDKIDGLTNSVSANEAKITELSQQVEAQNAEIAKAQDKTMLWLVAGLGVILGAVGIFMPQ

Foldseek 3Di:
DDDYDDDDDDDDDDDDPDPLDAPAQDPPHPCNVVVVVLVVLVLDDSPDNHPPVVDDDDPVNVVSSVVSVVVSVVPDPVDDPVVNVVVVVVVVVVVVVVVVVVVVVVVVVVCVPVVPCVVVVVVVVVVVVVVVVVVVVVVVVVVVVVVVVVVVVVVVVVVVVVVVVVVVVVVVVVVVCVVVVVVVVVVVVVVVVVVVVVVVVVVVVVVVVVVVVVVVVVVVVVVVVVVVVVVVVVVVVVVVVVVVVVVVVVVVVVVVVVVVVVVVVVVVVVVVVVVVVVVVVVVVVVVVVVVVVVVVVVVVVVVVVPPPDDDD

InterPro domains:
  IPR001119 S-layer homology domain [PF00395] (22-63)
  IPR001119 S-layer homology domain [PS51272] (18-80)
  IPR051465 Cell Envelope Structural Component [PTHR43308] (21-212)

Organism: NCBI:txid1122954

Secondary structure (DSSP, 8-state):
-------------------SS-TTS-TTSTTHHHHHHHHHTTSS---SS---TTSPPPHHHHHHHHHHHHHHHHH-TTS--HHHHHHHHHHHHHHHHHHHHHHHHHHHHHHHHHHSTHHHHHHHHHHHHHHHHHHHHHHHHHHHHHHHHHHHHHHHHHHHHHHHHHHHHHHHHHHHHHHHHHHHHHHHHHHHHHHHHHHHHHHHHHHHHHHHHHHHHHHHHHHHHHHHHHHHHHHHHHHHHHHHHHHHHHHHHHHHHHHHHHHHHHHHHHHHHHHHHHHHHHHHHHHHHHHHHHHHHHHHHHHTSS--S---

pLDDT: mean 84.87, std 17.08, range [31.05, 98.56]